Protein AF-0000000087148334 (afdb_homodimer)

Structure (mmCIF, N/CA/C/O backbone):
data_AF-0000000087148334-model_v1
#
loop_
_entity.id
_entity.type
_entity.pdbx_description
1 polymer 'DUF433 domain-containing protein'
#
loop_
_atom_site.group_PDB
_atom_site.id
_atom_site.type_symbol
_atom_site.label_atom_id
_atom_site.label_alt_id
_atom_site.label_comp_id
_atom_site.label_asym_id
_atom_site.label_entity_id
_atom_site.label_seq_id
_atom_site.pdbx_PDB_ins_code
_atom_site.Cartn_x
_atom_site.Cartn_y
_atom_site.Cartn_z
_atom_site.occupancy
_atom_site.B_iso_or_equiv
_atom_site.auth_seq_id
_atom_site.auth_comp_id
_atom_site.auth_asym_id
_atom_site.auth_atom_id
_atom_site.pdbx_PDB_model_num
ATOM 1 N N . MET A 1 1 ? 21.203 -13.438 10.258 1 27.72 1 MET A N 1
ATOM 2 C CA . MET A 1 1 ? 20.203 -12.891 9.344 1 27.72 1 MET A CA 1
ATOM 3 C C . MET A 1 1 ? 19.219 -11.992 10.086 1 27.72 1 MET A C 1
ATOM 5 O O . MET A 1 1 ? 18.672 -12.383 11.117 1 27.72 1 MET A O 1
ATOM 9 N N . SER A 1 2 ? 19.328 -10.703 10.383 1 30.89 2 SER A N 1
ATOM 10 C CA . SER A 1 2 ? 18.891 -9.773 11.414 1 30.89 2 SER A CA 1
ATOM 11 C C . SER A 1 2 ? 17.375 -9.812 11.586 1 30.89 2 SER A C 1
ATOM 13 O O . SER A 1 2 ? 16.641 -9.852 10.602 1 30.89 2 SER A O 1
ATOM 15 N N . GLU A 1 3 ? 16.797 -10.312 12.695 1 35.94 3 GLU A N 1
ATOM 16 C CA . GLU A 1 3 ? 15.492 -10.68 13.25 1 35.94 3 GLU A CA 1
ATOM 17 C C . GLU A 1 3 ? 14.461 -9.578 13 1 35.94 3 GLU A C 1
ATOM 19 O O . GLU A 1 3 ? 13.258 -9.836 13.039 1 35.94 3 GLU A O 1
ATOM 24 N N . GLY A 1 4 ? 14.75 -8.266 13.344 1 34.94 4 GLY A N 1
ATOM 25 C CA . GLY A 1 4 ? 13.859 -7.168 13.672 1 34.94 4 GLY A CA 1
ATOM 26 C C . GLY A 1 4 ? 12.875 -6.84 12.562 1 34.94 4 GLY A C 1
ATOM 27 O O . GLY A 1 4 ? 12.031 -5.961 12.719 1 34.94 4 GLY A O 1
ATOM 28 N N . GLU A 1 5 ? 13.383 -6.816 11.383 1 41.84 5 GLU A N 1
ATOM 29 C CA . GLU A 1 5 ? 12.391 -6.457 10.375 1 41.84 5 GLU A CA 1
ATOM 30 C C . GLU A 1 5 ? 11.219 -7.441 10.383 1 41.84 5 GLU A C 1
ATOM 32 O O . GLU A 1 5 ? 11.281 -8.484 9.742 1 41.84 5 GLU A O 1
ATOM 37 N N . SER A 1 6 ? 10.992 -8.047 11.586 1 50.84 6 SER A N 1
ATOM 38 C CA . SER A 1 6 ? 9.766 -8.844 11.648 1 50.84 6 SER A CA 1
ATOM 39 C C . SER A 1 6 ? 8.727 -8.336 10.656 1 50.84 6 SER A C 1
ATOM 41 O O . SER A 1 6 ? 7.957 -7.426 10.961 1 50.84 6 SER A O 1
ATOM 43 N N . ARG A 1 7 ? 9.258 -8.219 9.25 1 61.78 7 ARG A N 1
ATOM 44 C CA . ARG A 1 7 ? 8.523 -7.777 8.062 1 61.78 7 ARG A CA 1
ATOM 45 C C . ARG A 1 7 ? 7.191 -8.5 7.945 1 61.78 7 ARG A C 1
ATOM 47 O O . ARG A 1 7 ? 7.051 -9.641 8.398 1 61.78 7 ARG A O 1
ATOM 54 N N . ARG A 1 8 ? 6.234 -7.758 7.863 1 87.25 8 ARG A N 1
ATOM 55 C CA . ARG A 1 8 ? 4.859 -8.172 7.617 1 87.25 8 ARG A CA 1
ATOM 56 C C . ARG A 1 8 ? 4.801 -9.297 6.59 1 87.25 8 ARG A C 1
ATOM 58 O O . ARG A 1 8 ? 3.84 -10.07 6.559 1 87.25 8 ARG A O 1
ATOM 65 N N . ILE A 1 9 ? 6.062 -9.531 5.926 1 93.12 9 ILE A N 1
ATOM 66 C CA . ILE A 1 9 ? 6.059 -10.547 4.875 1 93.12 9 ILE A CA 1
ATOM 67 C C . ILE A 1 9 ? 7.035 -11.656 5.23 1 93.12 9 ILE A C 1
ATOM 69 O O . ILE A 1 9 ? 8.195 -11.398 5.562 1 93.12 9 ILE A O 1
ATOM 73 N N . ALA A 1 10 ? 6.598 -12.844 5.301 1 91.88 10 ALA A N 1
ATOM 74 C CA . ALA A 1 10 ? 7.406 -14.031 5.551 1 91.88 10 ALA A CA 1
ATOM 75 C C . ALA A 1 10 ? 7.824 -14.695 4.242 1 91.88 10 ALA A C 1
ATOM 77 O O . ALA A 1 10 ? 7.07 -14.688 3.268 1 91.88 10 ALA A O 1
ATOM 78 N N . HIS A 1 11 ? 9.062 -14.906 4.172 1 83.19 11 HIS A N 1
ATOM 79 C CA . HIS A 1 11 ? 9.609 -15.609 3.016 1 83.19 11 HIS A CA 1
ATOM 80 C C . HIS A 1 11 ? 10.43 -16.828 3.443 1 83.19 11 HIS A C 1
ATOM 82 O O . HIS A 1 11 ? 11.539 -16.672 3.955 1 83.19 11 HIS A O 1
ATOM 88 N N . GLU A 1 12 ? 9.805 -17.953 3.488 1 76.69 12 GLU A N 1
ATOM 89 C CA . GLU A 1 12 ? 10.523 -19.172 3.852 1 76.69 12 GLU A CA 1
ATOM 90 C C . GLU A 1 12 ? 11.031 -19.891 2.611 1 76.69 12 GLU A C 1
ATOM 92 O O . GLU A 1 12 ? 10.547 -19.656 1.502 1 76.69 12 GLU A O 1
ATOM 97 N N . LEU A 1 13 ? 11.898 -20.891 2.934 1 67.81 13 LEU A N 1
ATOM 98 C CA . LEU A 1 13 ? 12.484 -21.703 1.88 1 67.81 13 LEU A CA 1
ATOM 99 C C . LEU A 1 13 ? 11.398 -22.469 1.119 1 67.81 13 LEU A C 1
ATOM 101 O O . LEU A 1 13 ? 10.547 -23.125 1.728 1 67.81 13 LEU A O 1
ATOM 105 N N . LYS A 1 14 ? 11.109 -22.062 -0.001 1 75.12 14 LYS A N 1
ATOM 106 C CA . LYS A 1 14 ? 10.312 -22.734 -1.017 1 75.12 14 LYS A CA 1
ATOM 107 C C . LYS A 1 14 ? 8.867 -22.234 -1.01 1 75.12 14 LYS A C 1
ATOM 109 O O . LYS A 1 14 ? 8.023 -22.75 -1.75 1 75.12 14 LYS A O 1
ATOM 114 N N . SER A 1 15 ? 8.672 -21.406 -0.013 1 84.69 15 SER A N 1
ATOM 115 C CA . SER A 1 15 ? 7.305 -20.906 0.016 1 84.69 15 SER A CA 1
ATOM 116 C C . SER A 1 15 ? 7.203 -19.531 -0.654 1 84.69 15 SER A C 1
ATOM 118 O O . SER A 1 15 ? 8.18 -18.781 -0.686 1 84.69 15 SER A O 1
ATOM 120 N N . GLU A 1 16 ? 6.086 -19.375 -1.258 1 91.62 16 GLU A N 1
ATOM 121 C CA . GLU A 1 16 ? 5.816 -18.047 -1.818 1 91.62 16 GLU A CA 1
ATOM 122 C C . GLU A 1 16 ? 5.734 -16.984 -0.722 1 91.62 16 GLU A C 1
ATOM 124 O O . GLU A 1 16 ? 5.219 -17.25 0.367 1 91.62 16 GLU A O 1
ATOM 129 N N . PRO A 1 17 ? 6.273 -15.844 -0.971 1 96 17 PRO A N 1
ATOM 130 C CA . PRO A 1 17 ? 6.121 -14.781 0.03 1 96 17 PRO A CA 1
ATOM 131 C C . PRO A 1 17 ? 4.668 -14.578 0.452 1 96 17 PRO A C 1
ATOM 133 O O . PRO A 1 17 ? 3.766 -14.602 -0.391 1 96 17 PRO A O 1
ATOM 136 N N . HIS A 1 18 ? 4.457 -14.484 1.758 1 96.62 18 HIS A N 1
ATOM 137 C CA . HIS A 1 18 ? 3.107 -14.383 2.297 1 96.62 18 HIS A CA 1
ATOM 138 C C . HIS A 1 18 ? 3.084 -13.547 3.572 1 96.62 18 HIS A C 1
ATOM 140 O O . HIS A 1 18 ? 4.133 -13.273 4.16 1 96.62 18 HIS A O 1
ATOM 146 N N . ILE A 1 19 ? 1.916 -13.039 3.867 1 96.81 19 ILE A N 1
ATOM 147 C CA . ILE A 1 19 ? 1.756 -12.273 5.098 1 96.81 19 ILE A CA 1
ATOM 148 C C . ILE A 1 19 ? 2.055 -13.164 6.301 1 96.81 19 ILE A C 1
ATOM 150 O O . ILE A 1 19 ? 1.554 -14.289 6.391 1 96.81 19 ILE A O 1
ATOM 154 N N . ARG A 1 20 ? 2.916 -12.664 7.164 1 94.38 20 ARG A N 1
ATOM 155 C CA . ARG A 1 20 ? 3.402 -13.453 8.289 1 94.38 20 ARG A CA 1
ATOM 156 C C . ARG A 1 20 ? 2.242 -13.977 9.133 1 94.38 20 ARG A C 1
ATOM 158 O O . ARG A 1 20 ? 1.345 -13.219 9.5 1 94.38 20 ARG A O 1
ATOM 165 N N . GLY A 1 21 ? 2.271 -15.258 9.383 1 92.75 21 GLY A N 1
ATOM 166 C CA . GLY A 1 21 ? 1.259 -15.883 10.219 1 92.75 21 GLY A CA 1
ATOM 167 C C . GLY A 1 21 ? -0.036 -16.156 9.484 1 92.75 21 GLY A C 1
ATOM 168 O O . GLY A 1 21 ? -1.021 -16.594 10.094 1 92.75 21 GLY A O 1
ATOM 169 N N . ARG A 1 22 ? -0.058 -15.781 8.195 1 94.56 22 ARG A N 1
ATOM 170 C CA . ARG A 1 22 ? -1.245 -15.992 7.375 1 94.56 22 ARG A CA 1
ATOM 171 C C . ARG A 1 22 ? -0.9 -16.75 6.094 1 94.56 22 ARG A C 1
ATOM 173 O O . ARG A 1 22 ? 0.267 -16.812 5.703 1 94.56 22 ARG A O 1
ATOM 180 N N . ARG A 1 23 ? -1.878 -17.312 5.48 1 93.44 23 ARG A N 1
ATOM 181 C CA . ARG A 1 23 ? -1.672 -18.062 4.25 1 93.44 23 ARG A CA 1
ATOM 182 C C . ARG A 1 23 ? -1.915 -17.188 3.023 1 93.44 23 ARG A C 1
ATOM 184 O O . ARG A 1 23 ? -1.9 -17.688 1.894 1 93.44 23 ARG A O 1
ATOM 191 N N . VAL A 1 24 ? -2.068 -15.977 3.289 1 96.94 24 VAL A N 1
ATOM 192 C CA . VAL A 1 24 ? -2.338 -15.047 2.197 1 96.94 24 VAL A CA 1
ATOM 193 C C . VAL A 1 24 ? -1.023 -14.617 1.55 1 96.94 24 VAL A C 1
ATOM 195 O O . VAL A 1 24 ? -0.205 -13.945 2.18 1 96.94 24 VAL A O 1
ATOM 198 N N . SER A 1 25 ? -0.812 -14.992 0.216 1 97.25 25 SER A N 1
ATOM 199 C CA . SER A 1 25 ? 0.444 -14.695 -0.463 1 97.25 25 SER A CA 1
ATOM 200 C C . SER A 1 25 ? 0.452 -13.273 -1.011 1 97.25 25 SER A C 1
ATOM 202 O O . SER A 1 25 ? -0.606 -12.703 -1.275 1 97.25 25 SER A O 1
ATOM 204 N N . VAL A 1 26 ? 1.582 -12.75 -1.233 1 98.19 26 VAL A N 1
ATOM 205 C CA . VAL A 1 26 ? 1.787 -11.445 -1.846 1 98.19 26 VAL A CA 1
ATOM 206 C C . VAL A 1 26 ? 1.116 -11.398 -3.217 1 98.19 26 VAL A C 1
ATOM 208 O O . VAL A 1 26 ? 0.437 -10.43 -3.555 1 98.19 26 VAL A O 1
ATOM 211 N N . ARG A 1 27 ? 1.272 -12.445 -3.959 1 97.88 27 ARG A N 1
ATOM 212 C CA . ARG A 1 27 ? 0.684 -12.531 -5.293 1 97.88 27 ARG A CA 1
ATOM 213 C C . ARG A 1 27 ? -0.838 -12.469 -5.223 1 97.88 27 ARG A C 1
ATOM 215 O O . ARG A 1 27 ? -1.476 -11.82 -6.059 1 97.88 27 ARG A O 1
ATOM 222 N N . GLN A 1 28 ? -1.4 -13.156 -4.25 1 97.56 28 GLN A N 1
ATOM 223 C CA . GLN A 1 28 ? -2.85 -13.141 -4.086 1 97.56 28 GLN A CA 1
ATOM 224 C C . GLN A 1 28 ? -3.348 -11.734 -3.754 1 97.56 28 GLN A C 1
ATOM 226 O O . GLN A 1 28 ? -4.371 -11.297 -4.281 1 97.56 28 GLN A O 1
ATOM 231 N N . VAL A 1 29 ? -2.67 -11.023 -2.893 1 98.56 29 VAL A N 1
ATOM 232 C CA . VAL A 1 29 ? -3.027 -9.648 -2.547 1 98.56 29 VAL A CA 1
ATOM 233 C C . VAL A 1 29 ? -2.93 -8.766 -3.787 1 98.56 29 VAL A C 1
ATOM 235 O O . VAL A 1 29 ? -3.844 -7.984 -4.074 1 98.56 29 VAL A O 1
ATOM 238 N N . TYR A 1 30 ? -1.865 -8.875 -4.547 1 98.69 30 TYR A N 1
ATOM 239 C CA . TYR A 1 30 ? -1.672 -8.109 -5.773 1 98.69 30 TYR A CA 1
ATOM 240 C C . TYR A 1 30 ? -2.809 -8.359 -6.758 1 98.69 30 TYR A C 1
ATOM 242 O O . TYR A 1 30 ? -3.357 -7.422 -7.336 1 98.69 30 TYR A O 1
ATOM 250 N N . ALA A 1 31 ? -3.156 -9.586 -6.969 1 98.25 31 ALA A N 1
ATOM 251 C CA . ALA A 1 31 ? -4.215 -9.953 -7.902 1 98.25 31 ALA A CA 1
ATOM 252 C C . ALA A 1 31 ? -5.547 -9.32 -7.5 1 98.25 31 ALA A C 1
ATOM 254 O O . ALA A 1 31 ? -6.266 -8.789 -8.344 1 98.25 31 ALA A O 1
ATOM 255 N N . LEU A 1 32 ? -5.832 -9.305 -6.219 1 98.5 32 LEU A N 1
ATOM 256 C CA . LEU A 1 32 ? -7.098 -8.758 -5.734 1 98.5 32 LEU A CA 1
ATOM 257 C C . LEU A 1 32 ? -7.125 -7.242 -5.863 1 98.5 32 LEU A C 1
ATOM 259 O O . LEU A 1 32 ? -8.07 -6.676 -6.41 1 98.5 32 LEU A O 1
ATOM 263 N N . VAL A 1 33 ? -6.066 -6.574 -5.48 1 98.5 33 VAL A N 1
ATOM 264 C CA . VAL A 1 33 ? -6.086 -5.117 -5.371 1 98.5 33 VAL A CA 1
ATOM 265 C C . VAL A 1 33 ? -5.766 -4.492 -6.727 1 98.5 33 VAL A C 1
ATOM 267 O O . VAL A 1 33 ? -6.512 -3.637 -7.211 1 98.5 33 VAL A O 1
ATOM 270 N N . GLU A 1 34 ? -4.727 -4.934 -7.359 1 97.88 34 GLU A N 1
ATOM 271 C CA . GLU A 1 34 ? -4.273 -4.242 -8.562 1 97.88 34 GLU A CA 1
ATOM 272 C C . GLU A 1 34 ? -4.918 -4.828 -9.812 1 97.88 34 GLU A C 1
ATOM 274 O O . GLU A 1 34 ? -5.262 -4.094 -10.742 1 97.88 34 GLU A O 1
ATOM 279 N N . GLU A 1 35 ? -5.086 -6.117 -9.875 1 96.88 35 GLU A N 1
ATOM 280 C CA . GLU A 1 35 ? -5.652 -6.707 -11.086 1 96.88 35 GLU A CA 1
ATOM 281 C C . GLU A 1 35 ? -7.176 -6.66 -11.055 1 96.88 35 GLU A C 1
ATOM 283 O O . GLU A 1 35 ? -7.809 -6.359 -12.07 1 96.88 35 GLU A O 1
ATOM 288 N N . ARG A 1 36 ? -7.812 -6.867 -9.969 1 97.75 36 ARG A N 1
ATOM 289 C CA . ARG A 1 36 ? -9.273 -6.918 -9.883 1 97.75 36 ARG A CA 1
ATOM 290 C C . ARG A 1 36 ? -9.836 -5.602 -9.367 1 97.75 36 ARG A C 1
ATOM 292 O O . ARG A 1 36 ? -11.055 -5.395 -9.383 1 97.75 36 ARG A O 1
ATOM 299 N N . GLY A 1 37 ? -8.961 -4.777 -8.805 1 96.75 37 GLY A N 1
ATOM 300 C CA . GLY A 1 37 ? -9.391 -3.447 -8.398 1 96.75 37 GLY A CA 1
ATOM 301 C C . GLY A 1 37 ? -10.094 -3.438 -7.055 1 96.75 37 GLY A C 1
ATOM 302 O O . GLY A 1 37 ? -10.875 -2.525 -6.762 1 96.75 37 GLY A O 1
ATOM 303 N N . GLU A 1 38 ? -9.859 -4.422 -6.289 1 97.88 38 GLU A N 1
ATOM 304 C CA . GLU A 1 38 ? -10.492 -4.445 -4.973 1 97.88 38 GLU A CA 1
ATOM 305 C C . GLU A 1 38 ? -9.852 -3.43 -4.035 1 97.88 38 GLU A C 1
ATOM 307 O O . GLU A 1 38 ? -8.648 -3.174 -4.117 1 97.88 38 GLU A O 1
ATOM 312 N N . ASP A 1 39 ? -10.633 -2.938 -3.125 1 97.62 39 ASP A N 1
ATOM 313 C CA . ASP A 1 39 ? -10.156 -1.995 -2.115 1 97.62 39 ASP A CA 1
ATOM 314 C C . ASP A 1 39 ? -9.258 -2.691 -1.098 1 97.62 39 ASP A C 1
ATOM 316 O O . ASP A 1 39 ? -9.625 -3.73 -0.544 1 97.62 39 ASP A O 1
ATOM 320 N N . PRO A 1 40 ? -8.125 -2.072 -0.865 1 98.5 40 PRO A N 1
ATOM 321 C CA . PRO A 1 40 ? -7.227 -2.666 0.125 1 98.5 40 PRO A CA 1
ATOM 322 C C . PRO A 1 40 ? -7.906 -2.908 1.471 1 98.5 40 PRO A C 1
ATOM 324 O O . PRO A 1 40 ? -7.66 -3.932 2.115 1 98.5 40 PRO A O 1
ATOM 327 N N . GLU A 1 41 ? -8.727 -2.02 1.906 1 98.06 41 GLU A N 1
ATOM 328 C CA . GLU A 1 41 ? -9.43 -2.184 3.174 1 98.06 41 GLU A CA 1
ATOM 329 C C . GLU A 1 41 ? -10.398 -3.363 3.123 1 98.06 41 GLU A C 1
ATOM 331 O O . GLU A 1 41 ? -10.539 -4.098 4.102 1 98.06 41 GLU A O 1
ATOM 336 N N . ALA A 1 42 ? -11.031 -3.535 1.99 1 98.5 42 ALA A N 1
ATOM 337 C CA . ALA A 1 42 ? -11.938 -4.668 1.815 1 98.5 42 ALA A CA 1
ATOM 338 C C . ALA A 1 42 ? -11.18 -5.988 1.85 1 98.5 42 ALA A C 1
ATOM 340 O O . ALA A 1 42 ? -11.641 -6.965 2.443 1 98.5 42 ALA A O 1
ATOM 341 N N . VAL A 1 43 ? -9.992 -5.988 1.205 1 98.69 43 VAL A N 1
ATOM 342 C CA . VAL A 1 43 ? -9.156 -7.18 1.195 1 98.69 43 VAL A CA 1
ATOM 343 C C . VAL A 1 43 ? -8.695 -7.504 2.615 1 98.69 43 VAL A C 1
ATOM 345 O O . VAL A 1 43 ? -8.742 -8.656 3.043 1 98.69 43 VAL A O 1
ATOM 348 N N . ALA A 1 44 ? -8.273 -6.516 3.355 1 98.69 44 ALA A N 1
ATOM 349 C CA . ALA A 1 44 ? -7.848 -6.699 4.738 1 98.69 44 ALA A CA 1
ATOM 350 C C . ALA A 1 44 ? -8.961 -7.312 5.582 1 98.69 44 ALA A C 1
ATOM 352 O O . ALA A 1 44 ? -8.727 -8.266 6.328 1 98.69 44 ALA A O 1
ATOM 353 N N . ASP A 1 45 ? -10.195 -6.805 5.41 1 98.25 45 ASP A N 1
ATOM 354 C CA . ASP A 1 45 ? -11.344 -7.285 6.176 1 98.25 45 ASP A CA 1
ATOM 355 C C . ASP A 1 45 ? -11.672 -8.734 5.816 1 98.25 45 ASP A C 1
ATOM 357 O O . ASP A 1 45 ? -11.93 -9.555 6.699 1 98.25 45 ASP A O 1
ATOM 361 N N . ARG A 1 46 ? -11.617 -9.039 4.562 1 97.62 46 ARG A N 1
ATOM 362 C CA . ARG A 1 46 ? -11.961 -10.367 4.059 1 97.62 46 ARG A CA 1
ATOM 363 C C . ARG A 1 46 ? -11.062 -11.438 4.668 1 97.62 46 ARG A C 1
ATOM 365 O O . ARG A 1 46 ? -11.523 -12.539 4.969 1 97.62 46 ARG A O 1
ATOM 372 N N . TYR A 1 47 ? -9.797 -11.062 4.887 1 97.94 47 TYR A N 1
ATOM 373 C CA . TYR A 1 47 ? -8.828 -12.062 5.32 1 97.94 47 TYR A CA 1
ATOM 374 C C . TYR A 1 47 ? -8.422 -11.836 6.773 1 97.94 47 TYR A C 1
ATOM 376 O O . TYR A 1 47 ? -7.473 -12.453 7.262 1 97.94 47 TYR A O 1
ATOM 384 N N . ASP A 1 48 ? -9.156 -10.906 7.48 1 97.44 48 ASP A N 1
ATOM 385 C CA . ASP A 1 48 ? -8.891 -10.594 8.883 1 97.44 48 ASP A CA 1
ATOM 386 C C . ASP A 1 48 ? -7.441 -10.148 9.086 1 97.44 48 ASP A C 1
ATOM 388 O O . ASP A 1 48 ? -6.727 -10.695 9.922 1 97.44 48 ASP A O 1
ATOM 392 N N . LEU A 1 49 ? -7.012 -9.195 8.258 1 97.62 49 LEU A N 1
ATOM 393 C CA . LEU A 1 49 ? -5.688 -8.578 8.297 1 97.62 49 LEU A CA 1
ATOM 394 C C . LEU A 1 49 ? -5.781 -7.113 8.695 1 97.62 49 LEU A C 1
ATOM 396 O O . LEU A 1 49 ? -6.863 -6.52 8.656 1 97.62 49 LEU A O 1
ATOM 400 N N . ASP A 1 50 ? -4.617 -6.586 9.062 1 97.06 50 ASP A N 1
ATOM 401 C CA . ASP A 1 50 ? -4.48 -5.133 9.094 1 97.06 50 ASP A CA 1
ATOM 402 C C . ASP A 1 50 ? -4.34 -4.562 7.688 1 97.06 50 ASP A C 1
ATOM 404 O O . ASP A 1 50 ? -3.66 -5.145 6.84 1 97.06 50 ASP A O 1
ATOM 408 N N . VAL A 1 51 ? -4.938 -3.426 7.469 1 98.12 51 VAL A N 1
ATOM 409 C CA . VAL A 1 51 ? -4.797 -2.783 6.168 1 98.12 51 VAL A CA 1
ATOM 410 C C . VAL A 1 51 ? -3.316 -2.566 5.859 1 98.12 51 VAL A C 1
ATOM 412 O O . VAL A 1 51 ? -2.896 -2.674 4.703 1 98.12 51 VAL A O 1
ATOM 415 N N . ALA A 1 52 ? -2.492 -2.279 6.867 1 98.38 52 ALA A N 1
ATOM 416 C CA . ALA A 1 52 ? -1.05 -2.137 6.688 1 98.38 52 ALA A CA 1
ATOM 417 C C . ALA A 1 52 ? -0.444 -3.402 6.09 1 98.38 52 ALA A C 1
ATOM 419 O O . ALA A 1 52 ? 0.496 -3.334 5.293 1 98.38 52 ALA A O 1
ATOM 420 N N . ASP A 1 53 ? -0.93 -4.562 6.465 1 98 53 ASP A N 1
ATOM 421 C CA . ASP A 1 53 ? -0.446 -5.824 5.922 1 98 53 ASP A CA 1
ATOM 422 C C . ASP A 1 53 ? -0.627 -5.875 4.406 1 98 53 ASP A C 1
ATOM 424 O O . ASP A 1 53 ? 0.258 -6.336 3.684 1 98 53 ASP A O 1
ATOM 428 N N . VAL A 1 54 ? -1.748 -5.395 3.971 1 98.5 54 VAL A N 1
ATOM 429 C CA . VAL A 1 54 ? -2.053 -5.375 2.543 1 98.5 54 VAL A CA 1
ATOM 430 C C . VAL A 1 54 ? -1.062 -4.469 1.816 1 98.5 54 VAL A C 1
ATOM 432 O O . VAL A 1 54 ? -0.485 -4.855 0.799 1 98.5 54 VAL A O 1
ATOM 435 N N . TYR A 1 55 ? -0.831 -3.357 2.391 1 98.44 55 TYR A N 1
ATOM 436 C CA . TYR A 1 55 ? 0.074 -2.412 1.745 1 98.44 55 TYR A CA 1
ATOM 437 C C . TYR A 1 55 ? 1.513 -2.912 1.795 1 98.44 55 TYR A C 1
ATOM 439 O O . TYR A 1 55 ? 2.287 -2.688 0.863 1 98.44 55 TYR A O 1
ATOM 447 N N . HIS A 1 56 ? 1.866 -3.529 2.873 1 97.94 56 HIS A N 1
ATOM 448 C CA . HIS A 1 56 ? 3.186 -4.148 2.922 1 97.94 56 HIS A CA 1
ATOM 449 C C . HIS A 1 56 ? 3.336 -5.211 1.838 1 97.94 56 HIS A C 1
ATOM 451 O O . HIS A 1 56 ? 4.398 -5.332 1.226 1 97.94 56 HIS A O 1
ATOM 457 N N . ALA A 1 57 ? 2.316 -5.926 1.642 1 98.44 57 ALA A N 1
ATOM 458 C CA . ALA A 1 57 ? 2.367 -6.945 0.598 1 98.44 57 ALA A CA 1
ATOM 459 C C . ALA A 1 57 ? 2.543 -6.316 -0.779 1 98.44 57 ALA A C 1
ATOM 461 O O . ALA A 1 57 ? 3.363 -6.773 -1.578 1 98.44 57 ALA A O 1
ATOM 462 N N . LEU A 1 58 ? 1.809 -5.289 -1.001 1 98.44 58 LEU A N 1
ATOM 463 C CA . LEU A 1 58 ? 1.898 -4.613 -2.291 1 98.44 58 LEU A CA 1
ATOM 464 C C . LEU A 1 58 ? 3.262 -3.955 -2.467 1 98.44 58 LEU A C 1
ATOM 466 O O . LEU A 1 58 ? 3.822 -3.961 -3.566 1 98.44 58 LEU A O 1
ATOM 470 N N . ALA A 1 59 ? 3.797 -3.391 -1.409 1 97.88 59 ALA A N 1
ATOM 471 C CA . ALA A 1 59 ? 5.148 -2.842 -1.458 1 97.88 59 ALA A CA 1
ATOM 472 C C . ALA A 1 59 ? 6.168 -3.924 -1.801 1 97.88 59 ALA A C 1
ATOM 474 O O . ALA A 1 59 ? 7.047 -3.713 -2.641 1 97.88 59 ALA A O 1
ATOM 475 N N . TYR A 1 60 ? 6.035 -5.023 -1.201 1 97.5 60 TYR A N 1
ATOM 476 C CA . TYR A 1 60 ? 6.934 -6.141 -1.468 1 97.5 60 TYR A CA 1
ATOM 477 C C . TYR A 1 60 ? 6.875 -6.555 -2.934 1 97.5 60 TYR A C 1
ATOM 479 O O . TYR A 1 60 ? 7.906 -6.789 -3.562 1 97.5 60 TYR A O 1
ATOM 487 N N . TYR A 1 61 ? 5.688 -6.711 -3.41 1 97.81 61 TYR A N 1
ATOM 488 C CA . TYR A 1 61 ? 5.508 -7.102 -4.805 1 97.81 61 TYR A CA 1
ATOM 489 C C . TYR A 1 61 ? 6.32 -6.203 -5.73 1 97.81 61 TYR A C 1
ATOM 491 O O . TYR A 1 61 ? 7.066 -6.695 -6.582 1 97.81 61 TYR A O 1
ATOM 499 N N . HIS A 1 62 ? 6.195 -4.941 -5.52 1 97.75 62 HIS A N 1
ATOM 500 C CA . HIS A 1 62 ? 6.824 -3.982 -6.422 1 97.75 62 HIS A CA 1
ATOM 501 C C . HIS A 1 62 ? 8.312 -3.844 -6.129 1 97.75 62 HIS A C 1
ATOM 503 O O . HIS A 1 62 ? 9.094 -3.473 -7.012 1 97.75 62 HIS A O 1
ATOM 509 N N . ASP A 1 63 ? 8.68 -4.211 -4.883 1 96.75 63 ASP A N 1
ATOM 510 C CA . ASP A 1 63 ? 10.102 -4.207 -4.543 1 96.75 63 ASP A CA 1
ATOM 511 C C . ASP A 1 63 ? 10.812 -5.414 -5.145 1 96.75 63 ASP A C 1
ATOM 513 O O . ASP A 1 63 ? 12.039 -5.418 -5.277 1 96.75 63 ASP A O 1
ATOM 517 N N . HIS A 1 64 ? 10.117 -6.449 -5.492 1 96.38 64 HIS A N 1
ATOM 518 C CA . HIS A 1 64 ? 10.711 -7.707 -5.922 1 96.38 64 HIS A CA 1
ATOM 519 C C . HIS A 1 64 ? 10.109 -8.18 -7.242 1 96.38 64 HIS A C 1
ATOM 521 O O . HIS A 1 64 ? 9.523 -9.266 -7.305 1 96.38 64 HIS A O 1
ATOM 527 N N . PRO A 1 65 ? 10.273 -7.496 -8.328 1 97.12 65 PRO A N 1
ATOM 528 C CA . PRO A 1 65 ? 9.609 -7.809 -9.594 1 97.12 65 PRO A CA 1
ATOM 529 C C . PRO A 1 65 ? 10.062 -9.141 -10.188 1 97.12 65 PRO A C 1
ATOM 531 O O . PRO A 1 65 ? 9.258 -9.875 -10.766 1 97.12 65 PRO A O 1
ATOM 534 N N . ARG A 1 66 ? 11.328 -9.445 -10.07 1 97 66 ARG A N 1
ATOM 535 C CA . ARG A 1 66 ? 11.812 -10.695 -10.641 1 97 66 ARG A CA 1
ATOM 536 C C . ARG A 1 66 ? 11.25 -11.898 -9.891 1 97 66 ARG A C 1
ATOM 538 O O . ARG A 1 66 ? 10.797 -12.859 -10.5 1 97 66 ARG A O 1
ATOM 545 N N . GLU A 1 67 ? 11.32 -11.766 -8.547 1 95.38 67 GLU A N 1
ATOM 546 C CA . GLU A 1 67 ? 10.766 -12.836 -7.73 1 95.38 67 GLU A CA 1
ATOM 547 C C . GLU A 1 67 ? 9.281 -13.031 -8.016 1 95.38 67 GLU A C 1
ATOM 549 O O . GLU A 1 67 ? 8.805 -14.164 -8.109 1 95.38 67 GLU A O 1
ATOM 554 N N . MET A 1 68 ? 8.492 -12.008 -8.203 1 96.62 68 MET A N 1
ATOM 555 C CA . MET A 1 68 ? 7.051 -12.094 -8.438 1 96.62 68 MET A CA 1
ATOM 556 C C . MET A 1 68 ? 6.758 -12.664 -9.82 1 96.62 68 MET A C 1
ATOM 558 O O . MET A 1 68 ? 5.797 -13.414 -9.992 1 96.62 68 MET A O 1
ATOM 562 N N . ARG A 1 69 ? 7.613 -12.344 -10.773 1 95.94 69 ARG A N 1
ATOM 563 C CA . ARG A 1 69 ? 7.477 -12.922 -12.109 1 95.94 69 ARG A CA 1
ATOM 564 C C . ARG A 1 69 ? 7.664 -14.438 -12.062 1 95.94 69 ARG A C 1
ATOM 566 O O . ARG A 1 69 ? 6.926 -15.18 -12.719 1 95.94 69 ARG A O 1
ATOM 573 N N . ASP A 1 70 ? 8.688 -14.812 -11.352 1 95.12 70 ASP A N 1
ATOM 574 C CA . ASP A 1 70 ? 8.953 -16.25 -11.219 1 95.12 70 ASP A CA 1
ATOM 575 C C . ASP A 1 70 ? 7.746 -16.969 -10.617 1 95.12 70 ASP A C 1
ATOM 577 O O . ASP A 1 70 ? 7.359 -18.047 -11.086 1 95.12 70 ASP A O 1
ATOM 581 N N . VAL A 1 71 ? 7.152 -16.375 -9.617 1 94.31 71 VAL A N 1
ATOM 582 C CA . VAL A 1 71 ? 5.98 -16.938 -8.953 1 94.31 71 VAL A CA 1
ATOM 583 C C . VAL A 1 71 ? 4.828 -17.047 -9.953 1 94.31 71 VAL A C 1
ATOM 585 O O . VAL A 1 71 ? 4.133 -18.062 -9.992 1 94.31 71 VAL A O 1
ATOM 588 N N . GLU A 1 72 ? 4.652 -16.062 -10.672 1 95.44 72 GLU A N 1
ATOM 589 C CA . GLU A 1 72 ? 3.57 -16.031 -11.656 1 95.44 72 GLU A CA 1
ATOM 590 C C . GLU A 1 72 ? 3.775 -17.094 -12.734 1 95.44 72 GLU A C 1
ATOM 592 O O . GLU A 1 72 ? 2.82 -17.75 -13.148 1 95.44 72 GLU A O 1
ATOM 597 N N . GLU A 1 73 ? 4.977 -17.203 -13.195 1 95.56 73 GLU A N 1
ATOM 598 C CA . GLU A 1 73 ? 5.301 -18.188 -14.219 1 95.56 73 GLU A CA 1
ATOM 599 C C . GLU A 1 73 ? 5.055 -19.609 -13.719 1 95.56 73 GLU A C 1
ATOM 601 O O . GLU A 1 73 ? 4.527 -20.453 -14.445 1 95.56 73 GLU A O 1
ATOM 606 N N . GLU A 1 74 ? 5.516 -19.781 -12.539 1 94 74 GLU A N 1
ATOM 607 C CA . GLU A 1 74 ? 5.293 -21.094 -11.945 1 94 74 GLU A CA 1
ATOM 608 C C . GLU A 1 74 ? 3.807 -21.422 -11.844 1 94 74 GLU A C 1
ATOM 610 O O . GLU A 1 74 ? 3.389 -22.547 -12.078 1 94 74 GLU A O 1
ATOM 615 N N . ARG A 1 75 ? 3.059 -20.422 -11.484 1 92.06 75 ARG A N 1
ATOM 616 C CA . ARG A 1 75 ? 1.612 -20.594 -11.406 1 92.06 75 ARG A CA 1
ATOM 617 C C . ARG A 1 75 ? 1.02 -20.875 -12.781 1 92.06 75 ARG A C 1
ATOM 619 O O . ARG A 1 75 ? 0.176 -21.766 -12.93 1 92.06 75 ARG A O 1
ATOM 626 N N . ASP A 1 76 ? 1.457 -20.156 -13.727 1 94.38 76 ASP A N 1
ATOM 627 C CA . ASP A 1 76 ? 0.98 -20.359 -15.086 1 94.38 76 ASP A CA 1
ATOM 628 C C . ASP A 1 76 ? 1.293 -21.766 -15.586 1 94.38 76 ASP A C 1
ATOM 630 O O . ASP A 1 76 ? 0.452 -22.406 -16.219 1 94.38 76 ASP A O 1
ATOM 634 N N . ASP A 1 77 ? 2.494 -22.156 -15.328 1 95.75 77 ASP A N 1
ATOM 635 C CA . ASP A 1 77 ? 2.92 -23.5 -15.727 1 95.75 77 ASP A CA 1
ATOM 636 C C . ASP A 1 77 ? 2.055 -24.578 -15.062 1 95.75 77 ASP A C 1
ATOM 638 O O . ASP A 1 77 ? 1.68 -25.562 -15.703 1 95.75 77 ASP A O 1
ATOM 642 N N . ALA A 1 78 ? 1.826 -24.344 -13.859 1 93.56 78 ALA A N 1
ATOM 643 C CA . ALA A 1 78 ? 1.006 -25.297 -13.125 1 93.56 78 ALA A CA 1
ATOM 644 C C . ALA A 1 78 ? -0.404 -25.375 -13.703 1 93.56 78 ALA A C 1
ATOM 646 O O . ALA A 1 78 ? -0.979 -26.453 -13.812 1 93.56 78 ALA A O 1
ATOM 647 N N . ILE A 1 79 ? -0.897 -24.328 -14.031 1 93.62 79 ILE A N 1
ATOM 648 C CA . ILE A 1 79 ? -2.238 -24.266 -14.602 1 93.62 79 ILE A CA 1
ATOM 649 C C . ILE A 1 79 ? -2.254 -24.969 -15.961 1 93.62 79 ILE A C 1
ATOM 651 O O . ILE A 1 79 ? -3.168 -25.734 -16.266 1 93.62 79 ILE A O 1
ATOM 655 N N . ALA A 1 80 ? -1.208 -24.703 -16.703 1 95.25 80 ALA A N 1
ATOM 656 C CA . ALA A 1 80 ? -1.09 -25.312 -18.031 1 95.25 80 ALA A CA 1
ATOM 657 C C . ALA A 1 80 ? -0.975 -26.828 -17.906 1 95.25 80 ALA A C 1
ATOM 659 O O . ALA A 1 80 ? -1.617 -27.562 -18.656 1 95.25 80 ALA A O 1
ATOM 660 N N . ALA A 1 81 ? -0.153 -27.203 -17 1 94.06 81 ALA A N 1
ATOM 661 C CA . ALA A 1 81 ? 0.037 -28.641 -16.781 1 94.06 81 ALA A CA 1
ATOM 662 C C . ALA A 1 81 ? -1.267 -29.312 -16.359 1 94.06 81 ALA A C 1
ATOM 664 O O . ALA A 1 81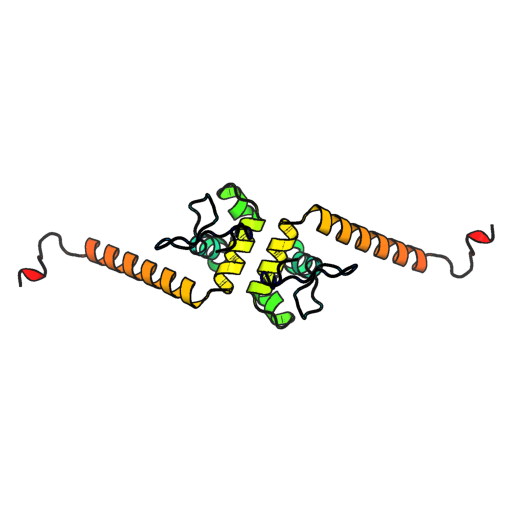 ? -1.578 -30.406 -16.812 1 94.06 81 ALA A O 1
ATOM 665 N N . PHE A 1 82 ? -1.97 -28.641 -15.57 1 93.06 82 PHE A N 1
ATOM 666 C CA . PHE A 1 82 ? -3.246 -29.172 -15.102 1 93.06 82 PHE A CA 1
ATOM 667 C C . PHE A 1 82 ? -4.242 -29.281 -16.25 1 93.06 82 PHE A C 1
ATOM 669 O O . PHE A 1 82 ? -4.922 -30.297 -16.391 1 93.06 82 PHE A O 1
ATOM 676 N N . ARG A 1 83 ? -4.266 -28.266 -17.062 1 93.69 83 ARG A N 1
ATOM 677 C CA . ARG A 1 83 ? -5.172 -28.25 -18.203 1 93.69 83 ARG A CA 1
ATOM 678 C C . ARG A 1 83 ? -4.836 -29.375 -19.188 1 93.69 83 ARG A C 1
ATOM 680 O O . ARG A 1 83 ? -5.734 -30.016 -19.734 1 93.69 83 ARG A O 1
ATOM 687 N N . GLU A 1 84 ? -3.559 -29.656 -19.375 1 92.44 84 GLU A N 1
ATOM 688 C CA . GLU A 1 84 ? -3.115 -30.734 -20.25 1 92.44 84 GLU A CA 1
ATOM 689 C C . GLU A 1 84 ? -3.516 -32.094 -19.688 1 92.44 84 GLU A C 1
ATOM 691 O O . GLU A 1 84 ? -3.889 -33 -20.438 1 92.44 84 GLU A O 1
ATOM 696 N N . SER A 1 85 ? -3.441 -32.188 -18.375 1 90.81 85 SER A N 1
ATOM 697 C CA . SER A 1 85 ? -3.783 -33.469 -17.734 1 90.81 85 SER A CA 1
ATOM 698 C C . SER A 1 85 ? -5.273 -33.75 -17.844 1 90.81 85 SER A C 1
ATOM 700 O O . SER A 1 85 ? -5.684 -34.906 -17.859 1 90.81 85 SER A O 1
ATOM 702 N N . ILE A 1 86 ? -6.039 -32.719 -17.984 1 89.56 86 ILE A N 1
ATOM 703 C CA . ILE A 1 86 ? -7.48 -32.875 -18.125 1 89.56 86 ILE A CA 1
ATOM 704 C C . ILE A 1 86 ? -7.828 -33.25 -19.562 1 89.56 86 ILE A C 1
ATOM 706 O O . ILE A 1 86 ? -8.727 -34.031 -19.812 1 89.56 86 ILE A O 1
ATOM 710 N N . ASN A 1 87 ? -7.062 -32.625 -20.422 1 88.25 87 ASN A N 1
ATOM 711 C CA . ASN A 1 87 ? -7.34 -32.844 -21.844 1 88.25 87 ASN A CA 1
ATOM 712 C C . ASN A 1 87 ? -6.703 -34.125 -22.375 1 88.25 87 ASN A C 1
ATOM 714 O O . ASN A 1 87 ? -6.957 -34.531 -23.5 1 88.25 87 ASN A O 1
ATOM 718 N N . ARG A 1 88 ? -5.77 -34.656 -21.609 1 79.75 88 ARG A N 1
ATOM 719 C CA . ARG A 1 88 ? -5.129 -35.875 -22.031 1 79.75 88 ARG A CA 1
ATOM 720 C C . ARG A 1 88 ? -6.137 -37.031 -22.078 1 79.75 88 ARG A C 1
ATOM 722 O O . ARG A 1 88 ? -6.871 -37.25 -21.109 1 79.75 88 ARG A O 1
ATOM 729 N N . PRO A 1 89 ? -6.371 -37.594 -23.203 1 73.06 89 PRO A N 1
ATOM 730 C CA . PRO A 1 89 ? -7.285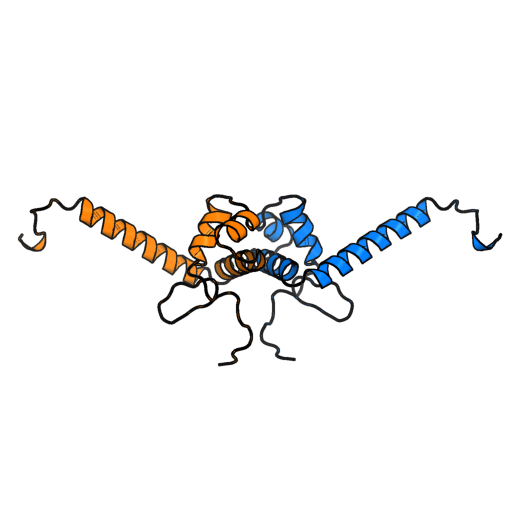 -38.75 -23.297 1 73.06 89 PRO A CA 1
ATOM 731 C C . PRO A 1 89 ? -6.895 -39.906 -22.359 1 73.06 89 PRO A C 1
ATOM 733 O O . PRO A 1 89 ? -5.703 -40.125 -22.125 1 73.06 89 PRO A O 1
ATOM 736 N N . GLU A 1 90 ? -7.57 -40.219 -21.25 1 71.75 90 GLU A N 1
ATOM 737 C CA . GLU A 1 90 ? -7.367 -41.219 -20.203 1 71.75 90 GLU A CA 1
ATOM 738 C C . GLU A 1 90 ? -6.758 -42.5 -20.766 1 71.75 90 GLU A C 1
ATOM 740 O O . GLU A 1 90 ? -5.973 -43.156 -20.094 1 71.75 90 GLU A O 1
ATOM 745 N N . GLY A 1 91 ? -6.734 -42.781 -22.078 1 65.38 91 GLY A N 1
ATOM 746 C CA . GLY A 1 91 ? -6.316 -44.031 -22.719 1 65.38 91 GLY A CA 1
ATOM 747 C C . GLY A 1 91 ? -5.047 -43.875 -23.531 1 65.38 91 GLY A C 1
ATOM 748 O O . GLY A 1 91 ? -4.539 -44.844 -24.094 1 65.38 91 GLY A O 1
ATOM 749 N N . VAL A 1 92 ? -4.648 -42.656 -23.906 1 59.5 92 VAL A N 1
ATOM 750 C CA . VAL A 1 92 ? -3.48 -42.594 -24.781 1 59.5 92 VAL A CA 1
ATOM 751 C C . VAL A 1 92 ? -2.217 -42.406 -23.938 1 59.5 92 VAL A C 1
ATOM 753 O O . VAL A 1 92 ? -2.1 -41.438 -23.188 1 59.5 92 VAL A O 1
ATOM 756 N N . ASP A 1 93 ? -1.688 -43.469 -23.406 1 56.28 93 ASP A N 1
ATOM 757 C CA . ASP A 1 93 ? -0.346 -43.438 -22.828 1 56.28 93 ASP A CA 1
ATOM 758 C C . ASP A 1 93 ? 0.649 -42.781 -23.781 1 56.28 93 ASP A C 1
ATOM 760 O O . ASP A 1 93 ? 0.923 -43.312 -24.859 1 56.28 93 ASP A O 1
ATOM 764 N N . PRO A 1 94 ? 0.926 -41.594 -23.672 1 59.38 94 PRO A N 1
ATOM 765 C CA . PRO A 1 94 ? 1.853 -40.969 -24.609 1 59.38 94 PRO A CA 1
ATOM 766 C C . PRO A 1 94 ? 3.113 -41.812 -24.859 1 59.38 94 PRO A C 1
ATOM 768 O O . PRO A 1 94 ? 3.773 -41.656 -25.891 1 59.38 94 PRO A O 1
ATOM 771 N N . ASP A 1 95 ? 3.674 -42.375 -23.781 1 57.62 95 ASP A N 1
ATOM 772 C CA . ASP A 1 95 ? 4.848 -43.25 -23.922 1 57.62 95 ASP A CA 1
ATOM 773 C C . ASP A 1 95 ? 4.488 -44.562 -24.625 1 57.62 95 ASP A C 1
ATOM 775 O O . ASP A 1 95 ? 5.367 -45.344 -24.969 1 57.62 95 ASP A O 1
ATOM 779 N N . ALA A 1 96 ? 3.293 -44.906 -24.734 1 61.47 96 ALA A N 1
ATOM 780 C CA . ALA A 1 96 ? 2.957 -46.156 -25.391 1 61.47 96 ALA A CA 1
ATOM 781 C C . ALA A 1 96 ? 3.109 -46.031 -26.906 1 61.47 96 ALA A C 1
ATOM 783 O O . ALA A 1 96 ? 2.951 -47 -27.641 1 61.47 96 ALA A O 1
ATOM 784 N N . ALA A 1 97 ? 3.588 -44.938 -27.406 1 48.06 97 ALA A N 1
ATOM 785 C CA . ALA A 1 97 ? 3.965 -45 -28.812 1 48.06 97 ALA A CA 1
ATOM 786 C C . ALA A 1 97 ? 5.359 -45.625 -28.969 1 48.06 97 ALA A C 1
ATOM 788 O O . ALA A 1 97 ? 6.219 -45.438 -28.109 1 48.06 97 ALA A O 1
ATOM 789 N N . MET B 1 1 ? 22.469 2.6 16.125 1 26.72 1 MET B N 1
ATOM 790 C CA . MET B 1 1 ? 21.109 2.689 15.594 1 26.72 1 MET B CA 1
ATOM 791 C C . MET B 1 1 ? 21.047 2.121 14.18 1 26.72 1 MET B C 1
ATOM 793 O O . MET B 1 1 ? 21.797 2.541 13.297 1 26.72 1 MET B O 1
ATOM 797 N N . SER B 1 2 ? 21 0.859 13.781 1 30.56 2 SER B N 1
ATOM 798 C CA . SER B 1 2 ? 21.359 0.018 12.641 1 30.56 2 SER B CA 1
ATOM 799 C C . SER B 1 2 ? 20.75 0.562 11.344 1 30.56 2 SER B C 1
ATOM 801 O O . SER B 1 2 ? 19.562 0.9 11.297 1 30.56 2 SER B O 1
ATOM 803 N N . GLU B 1 3 ? 21.484 1.195 10.414 1 35.59 3 GLU B N 1
ATOM 804 C CA . GLU B 1 3 ? 21.375 2.014 9.211 1 35.59 3 GLU B CA 1
ATOM 805 C C . GLU B 1 3 ? 20.438 1.367 8.195 1 35.59 3 GLU B C 1
ATOM 807 O O . GLU B 1 3 ? 20.062 1.99 7.199 1 35.59 3 GLU B O 1
ATOM 812 N N . GLY B 1 4 ? 20.469 0.008 7.91 1 34.81 4 GLY B N 1
ATOM 813 C CA . GLY B 1 4 ? 20.156 -0.776 6.723 1 34.81 4 GLY B CA 1
ATOM 814 C C . GLY B 1 4 ? 18.719 -0.636 6.277 1 34.81 4 GLY B C 1
ATOM 815 O O . GLY B 1 4 ? 18.344 -1.131 5.215 1 34.81 4 GLY B O 1
ATOM 816 N N . GLU B 1 5 ? 17.812 -0.837 7.16 1 41.56 5 GLU B N 1
ATOM 817 C CA . GLU B 1 5 ? 16.484 -0.842 6.562 1 41.56 5 GLU B CA 1
ATOM 818 C C . GLU B 1 5 ? 16.203 0.466 5.828 1 41.56 5 GLU B C 1
ATOM 820 O O . GLU B 1 5 ? 15.938 1.491 6.453 1 41.56 5 GLU B O 1
ATOM 825 N N . SER B 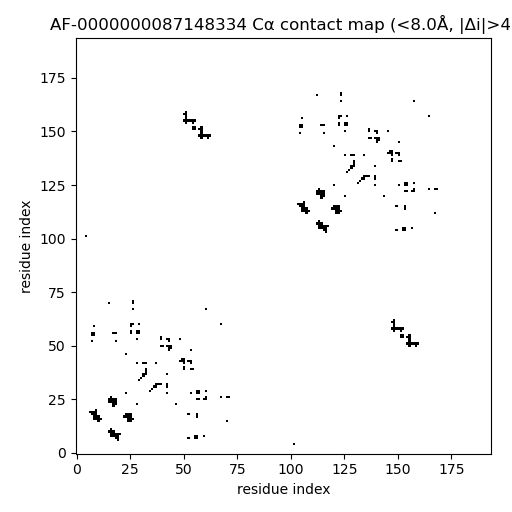1 6 ? 17.25 0.939 5.066 1 51.12 6 SER B N 1
ATOM 826 C CA . SER B 1 6 ? 16.953 2.084 4.211 1 51.12 6 SER B CA 1
ATOM 827 C C . SER B 1 6 ? 15.469 2.18 3.9 1 51.12 6 SER B C 1
ATOM 829 O O . SER B 1 6 ? 14.977 1.527 2.975 1 5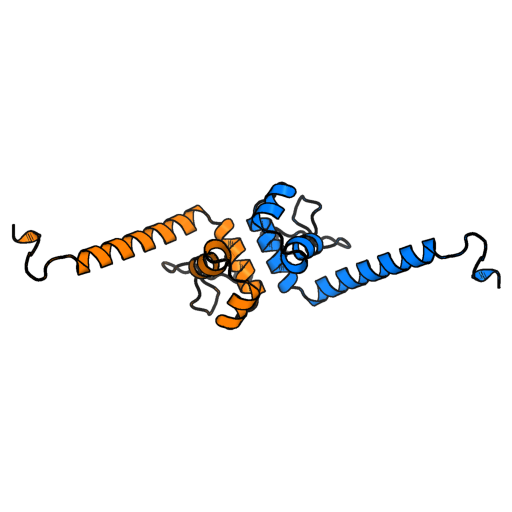1.12 6 SER B O 1
ATOM 831 N N . ARG B 1 7 ? 14.688 2.344 5.109 1 63.47 7 ARG B N 1
ATOM 832 C CA . ARG B 1 7 ? 13.242 2.496 5.016 1 63.47 7 ARG B CA 1
ATOM 833 C C . ARG B 1 7 ? 12.875 3.59 4.02 1 63.47 7 ARG B C 1
ATOM 835 O O . ARG B 1 7 ? 13.57 4.602 3.912 1 63.47 7 ARG B O 1
ATOM 842 N N . ARG B 1 8 ? 12.164 3.164 3.1 1 87.69 8 ARG B N 1
ATOM 843 C CA . ARG B 1 8 ? 11.586 4.027 2.072 1 87.69 8 ARG B CA 1
ATOM 844 C C . ARG B 1 8 ? 11.023 5.305 2.68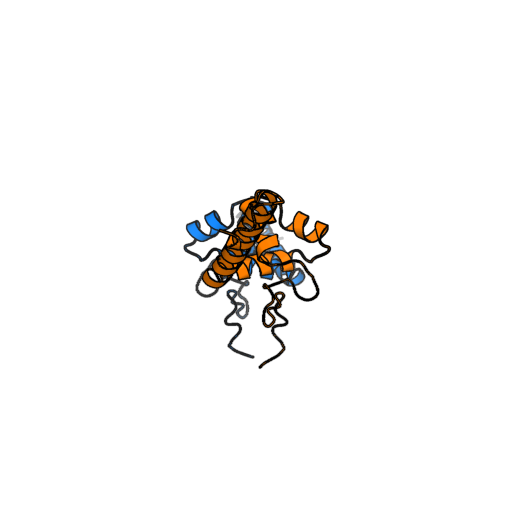4 1 87.69 8 ARG B C 1
ATOM 846 O O . ARG B 1 8 ? 10.891 6.32 1.999 1 87.69 8 ARG B O 1
ATOM 853 N N . ILE B 1 9 ? 10.922 5.246 4.117 1 93.38 9 ILE B N 1
ATOM 854 C CA . ILE B 1 9 ? 10.32 6.402 4.77 1 93.38 9 ILE B CA 1
ATOM 855 C C . ILE B 1 9 ? 11.328 7.039 5.723 1 93.38 9 ILE B C 1
ATOM 857 O O . ILE B 1 9 ? 11.93 6.348 6.547 1 93.38 9 ILE B O 1
ATOM 861 N N . ALA B 1 10 ? 11.602 8.25 5.555 1 91.94 10 ALA B N 1
ATOM 862 C CA . ALA B 1 10 ? 12.484 9.031 6.418 1 91.94 10 ALA B CA 1
ATOM 863 C C . ALA B 1 10 ? 11.688 9.797 7.473 1 91.94 10 ALA B C 1
ATOM 865 O O . ALA B 1 10 ? 10.57 10.242 7.211 1 91.94 10 ALA B O 1
ATOM 866 N N . HIS B 1 11 ? 12.109 9.609 8.648 1 83.19 11 HIS B N 1
ATOM 867 C CA . HIS B 1 11 ? 11.5 10.336 9.758 1 83.19 11 HIS B CA 1
ATOM 868 C C . HIS B 1 11 ? 12.547 11.07 10.578 1 83.19 11 HIS B C 1
ATOM 870 O O . HIS B 1 11 ? 13.344 10.445 11.289 1 83.19 11 HIS B O 1
ATOM 876 N N . GLU B 1 12 ? 12.75 12.336 10.32 1 76.5 12 GLU B N 1
ATOM 877 C CA . GLU B 1 12 ? 13.711 13.125 11.078 1 76.5 12 GLU B CA 1
ATOM 878 C C . GLU B 1 12 ? 13.016 13.883 12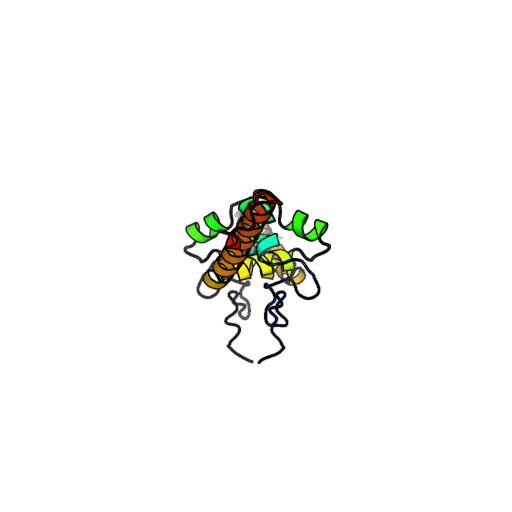.211 1 76.5 12 GLU B C 1
ATOM 880 O O . GLU B 1 12 ? 11.797 14.039 12.203 1 76.5 12 GLU B O 1
ATOM 885 N N . LEU B 1 13 ? 13.906 14.414 13.07 1 67 13 LEU B N 1
ATOM 886 C CA . LEU B 1 13 ? 13.477 15.172 14.242 1 67 13 LEU B CA 1
ATOM 887 C C . LEU B 1 13 ? 12.68 16.406 13.82 1 67 13 LEU B C 1
ATOM 889 O O . LEU B 1 13 ? 13.18 17.25 13.07 1 67 13 LEU B O 1
ATOM 893 N N . LYS B 1 14 ? 11.531 16.328 13.664 1 74.88 14 LYS B N 1
ATOM 894 C CA . LYS B 1 14 ? 10.57 17.422 13.562 1 74.88 14 LYS B CA 1
ATOM 895 C C . LYS B 1 14 ? 9.914 17.453 12.188 1 74.88 14 LYS B C 1
ATOM 897 O O . LYS B 1 14 ? 9.141 18.359 11.883 1 74.88 14 LYS B O 1
ATOM 902 N N . SER B 1 15 ? 10.414 16.578 11.461 1 84.81 15 SER B N 1
ATOM 903 C CA . SER B 1 15 ? 9.812 16.562 10.133 1 84.81 15 SER B CA 1
ATOM 904 C C . SER B 1 15 ? 8.734 15.492 10.023 1 84.81 15 SER B C 1
ATOM 906 O O . SER B 1 15 ? 8.781 14.477 10.727 1 84.81 15 SER B O 1
ATOM 908 N N . GLU B 1 16 ? 7.762 15.844 9.258 1 91.69 16 GLU B N 1
ATOM 909 C CA . GLU B 1 16 ? 6.746 14.844 8.961 1 91.69 16 GLU B CA 1
ATOM 910 C C . GLU B 1 16 ? 7.34 13.664 8.195 1 91.69 16 GLU B C 1
ATOM 912 O O . GLU B 1 16 ? 8.219 13.852 7.348 1 91.69 16 GLU B O 1
ATOM 917 N N . PRO B 1 17 ? 6.926 12.477 8.531 1 96 17 PRO B N 1
ATOM 918 C CA . PRO B 1 17 ? 7.41 11.344 7.746 1 96 17 PRO B CA 1
ATOM 919 C C . PRO B 1 17 ? 7.223 11.547 6.246 1 96 17 PRO B C 1
ATOM 921 O O . PRO B 1 17 ? 6.18 12.039 5.809 1 96 17 PRO B O 1
ATOM 924 N N . HIS B 1 18 ? 8.281 11.25 5.496 1 96.62 18 HIS B N 1
ATOM 925 C CA . HIS B 1 18 ? 8.266 11.484 4.059 1 96.62 18 HIS B CA 1
ATOM 926 C C . HIS B 1 18 ? 9.117 10.453 3.322 1 96.62 18 HIS B C 1
ATOM 928 O O . HIS B 1 18 ? 9.906 9.734 3.943 1 96.62 18 HIS B O 1
ATOM 934 N N . ILE B 1 19 ? 8.82 10.297 2.059 1 96.81 19 ILE B N 1
ATOM 935 C CA . ILE B 1 19 ? 9.602 9.383 1.236 1 96.81 19 ILE B CA 1
ATOM 936 C C . ILE B 1 19 ? 11.062 9.844 1.19 1 96.81 19 ILE B C 1
ATOM 938 O O . ILE B 1 19 ? 11.336 11.023 0.952 1 96.81 19 ILE B O 1
ATOM 942 N N . ARG B 1 20 ? 11.945 8.922 1.479 1 94.44 20 ARG B N 1
ATOM 943 C CA . ARG B 1 20 ? 13.359 9.242 1.606 1 94.44 20 ARG B CA 1
ATOM 944 C C . ARG B 1 20 ? 13.883 9.922 0.344 1 94.44 20 ARG B C 1
ATOM 946 O O . ARG B 1 20 ? 13.656 9.438 -0.766 1 94.44 20 ARG B O 1
ATOM 953 N N . GLY B 1 21 ? 14.539 11.055 0.548 1 92.75 21 GLY B N 1
ATOM 954 C CA . GLY B 1 21 ? 15.141 11.773 -0.563 1 92.75 21 GLY B CA 1
ATOM 955 C C . GLY B 1 21 ? 14.141 12.617 -1.335 1 92.75 21 GLY B C 1
ATOM 956 O O . GLY B 1 21 ? 14.484 13.203 -2.365 1 92.75 21 GLY B O 1
ATOM 957 N N . ARG B 1 22 ? 12.875 12.547 -0.896 1 94.56 22 ARG B N 1
ATOM 958 C CA . ARG B 1 22 ? 11.812 13.312 -1.552 1 94.56 22 ARG B CA 1
ATOM 959 C C . ARG B 1 22 ? 11.047 14.164 -0.546 1 94.56 22 ARG B C 1
ATOM 961 O O . ARG B 1 22 ? 11.117 13.922 0.661 1 94.56 22 ARG B O 1
ATOM 968 N N . ARG B 1 23 ? 10.359 15.133 -1.026 1 93.38 23 ARG B N 1
ATOM 969 C CA . ARG B 1 23 ? 9.578 16.016 -0.164 1 93.38 23 ARG B CA 1
ATOM 970 C C . ARG B 1 23 ? 8.133 15.555 -0.067 1 93.38 23 ARG B C 1
ATOM 972 O O . ARG B 1 23 ? 7.293 16.234 0.52 1 93.38 23 ARG B O 1
ATOM 979 N N . VAL B 1 24 ? 7.918 14.43 -0.582 1 96.88 24 VAL B N 1
ATOM 980 C CA . VAL B 1 24 ? 6.562 13.891 -0.57 1 96.88 24 VAL B CA 1
ATOM 981 C C . VAL B 1 24 ? 6.293 13.203 0.765 1 96.88 24 VAL B C 1
ATOM 983 O O . VAL B 1 24 ? 6.906 12.18 1.078 1 96.88 24 VAL B O 1
ATOM 986 N N . SER B 1 25 ? 5.309 13.773 1.582 1 97.25 25 SER B N 1
ATOM 987 C CA . SER B 1 25 ? 5.039 13.234 2.91 1 97.25 25 SER B CA 1
ATOM 988 C C . SER B 1 25 ? 4.09 12.039 2.838 1 97.25 25 SER B C 1
ATOM 990 O O . SER B 1 25 ? 3.309 11.914 1.892 1 97.25 25 SER B O 1
ATOM 992 N N . VAL B 1 26 ? 4.098 11.219 3.814 1 98.19 26 VAL B N 1
ATOM 993 C CA . VAL B 1 26 ? 3.197 10.078 3.967 1 98.19 26 VAL B CA 1
ATOM 994 C C . VAL B 1 26 ? 1.748 10.562 3.941 1 98.19 26 VAL B C 1
ATOM 996 O O . VAL B 1 26 ? 0.901 9.961 3.275 1 98.19 26 VAL B O 1
ATOM 999 N N . ARG B 1 27 ? 1.491 11.641 4.617 1 97.88 27 ARG B N 1
ATOM 1000 C CA . ARG B 1 27 ? 0.146 12.195 4.676 1 97.88 27 ARG B CA 1
ATOM 1001 C C . ARG B 1 27 ? -0.329 12.625 3.291 1 97.88 27 ARG B C 1
ATOM 1003 O O . ARG B 1 27 ? -1.494 12.422 2.939 1 97.88 27 ARG B O 1
ATOM 1010 N N . GLN B 1 28 ? 0.575 13.234 2.539 1 97.56 28 GLN B N 1
ATOM 1011 C CA . GLN B 1 28 ? 0.229 13.656 1.186 1 97.56 28 GLN B CA 1
ATOM 1012 C C . GLN B 1 28 ? -0.111 12.461 0.305 1 97.56 28 GLN B C 1
ATOM 1014 O O . GLN B 1 28 ? -1.068 12.5 -0.47 1 97.56 28 GLN B O 1
ATOM 1019 N N . VAL B 1 29 ? 0.639 11.391 0.389 1 98.56 29 VAL B N 1
ATOM 1020 C CA . VAL B 1 29 ? 0.373 10.172 -0.367 1 98.56 29 VAL B CA 1
ATOM 1021 C C . VAL B 1 29 ? -0.978 9.586 0.045 1 98.56 29 VAL B C 1
ATOM 1023 O O . VAL B 1 29 ? -1.795 9.234 -0.808 1 98.56 29 VAL B O 1
ATOM 1026 N N . TYR B 1 30 ? -1.253 9.5 1.321 1 98.62 30 TYR B N 1
ATOM 1027 C CA . TYR B 1 30 ? -2.521 9 1.84 1 98.62 30 TYR B CA 1
ATOM 1028 C C . TYR B 1 30 ? -3.691 9.82 1.3 1 98.62 30 TYR B C 1
ATOM 1030 O O . TYR B 1 30 ? -4.695 9.258 0.854 1 98.62 30 TYR B O 1
ATOM 1038 N N . ALA B 1 31 ? -3.59 11.117 1.359 1 98.25 31 ALA B N 1
ATOM 1039 C CA . ALA B 1 31 ? -4.652 12 0.893 1 98.25 31 ALA B CA 1
ATOM 1040 C C . ALA B 1 31 ? -4.953 11.766 -0.585 1 98.25 31 ALA B C 1
ATOM 1042 O O . ALA B 1 31 ? -6.117 11.695 -0.985 1 98.25 31 ALA B O 1
ATOM 1043 N N . LEU B 1 32 ? -3.922 11.555 -1.386 1 98.5 32 LEU B N 1
ATOM 1044 C CA . LEU B 1 32 ? -4.102 11.367 -2.82 1 98.5 32 LEU B CA 1
ATOM 1045 C C . LEU B 1 32 ? -4.723 10.008 -3.117 1 98.5 32 LEU B C 1
ATOM 1047 O O . LEU B 1 32 ? -5.711 9.914 -3.85 1 98.5 32 LEU B O 1
ATOM 1051 N N . VAL B 1 33 ? -4.254 8.961 -2.479 1 98.5 33 VAL B N 1
ATOM 1052 C CA . VAL B 1 33 ? -4.641 7.605 -2.855 1 98.5 33 VAL B CA 1
ATOM 1053 C C . VAL B 1 33 ? -5.934 7.223 -2.141 1 98.5 33 VAL B C 1
ATOM 1055 O O . VAL B 1 33 ? -6.898 6.785 -2.777 1 98.5 33 VAL B O 1
ATOM 1058 N N . GLU B 1 34 ? -6 7.43 -0.868 1 97.88 34 GLU B N 1
ATOM 1059 C CA . GLU B 1 34 ? -7.133 6.906 -0.115 1 97.88 34 GLU B CA 1
ATOM 1060 C C . GLU B 1 34 ? -8.266 7.93 -0.032 1 97.88 34 GLU B C 1
ATOM 1062 O O . GLU B 1 34 ? -9.438 7.57 -0.094 1 97.88 34 GLU B O 1
ATOM 1067 N N . GLU B 1 35 ? -7.945 9.18 0.112 1 96.88 35 GLU B N 1
ATOM 1068 C CA . GLU B 1 35 ? -9.008 10.172 0.245 1 96.88 35 GLU B CA 1
ATOM 1069 C C . GLU B 1 35 ? -9.516 10.617 -1.122 1 96.88 35 GLU B C 1
ATOM 1071 O O . GLU B 1 35 ? -10.727 10.766 -1.324 1 96.88 35 GLU B O 1
ATOM 1076 N N . ARG B 1 36 ? -8.703 10.781 -2.088 1 97.75 36 ARG B N 1
ATOM 1077 C CA . ARG B 1 36 ? -9.102 11.281 -3.398 1 97.75 36 ARG B CA 1
ATOM 1078 C C . ARG B 1 36 ? -9.266 10.141 -4.398 1 97.75 36 ARG B C 1
ATOM 1080 O O . ARG B 1 36 ? -9.75 10.352 -5.508 1 97.75 36 ARG B O 1
ATOM 1087 N N . GLY B 1 37 ? -8.75 8.977 -4.039 1 96.81 37 GLY B N 1
ATOM 1088 C CA . GLY B 1 37 ? -8.969 7.805 -4.875 1 96.81 37 GLY B CA 1
ATOM 1089 C C . GLY B 1 37 ? -8.023 7.734 -6.059 1 96.81 37 GLY B C 1
ATOM 1090 O O . GLY B 1 37 ? -8.328 7.078 -7.059 1 96.81 37 GLY B O 1
ATOM 1091 N N . GLU B 1 38 ? -6.945 8.406 -5.969 1 97.88 38 GLU B N 1
ATOM 1092 C CA . GLU B 1 38 ? -5.992 8.352 -7.07 1 97.88 38 GLU B CA 1
ATOM 1093 C C . GLU B 1 38 ? -5.277 7 -7.113 1 97.88 38 GLU B C 1
ATOM 1095 O O . GLU B 1 38 ? -5.031 6.391 -6.07 1 97.88 38 GLU B O 1
ATOM 1100 N N . ASP B 1 39 ? -4.891 6.609 -8.289 1 97.69 39 ASP B N 1
ATOM 1101 C CA . ASP B 1 39 ? -4.148 5.371 -8.492 1 97.69 39 ASP B CA 1
ATOM 1102 C C . ASP B 1 39 ? -2.717 5.496 -7.969 1 97.69 39 ASP B C 1
ATOM 1104 O O . ASP B 1 39 ? -2.018 6.461 -8.297 1 97.69 39 ASP B O 1
ATOM 1108 N N . PRO B 1 40 ? -2.332 4.512 -7.195 1 98.5 40 PRO B N 1
ATOM 1109 C CA . PRO B 1 40 ? -0.961 4.555 -6.684 1 98.5 40 PRO B CA 1
ATOM 1110 C C . PRO B 1 40 ? 0.079 4.711 -7.789 1 98.5 40 PRO B C 1
ATOM 1112 O O . PRO B 1 40 ? 1.063 5.434 -7.621 1 98.5 40 PRO B O 1
ATOM 1115 N N . GLU B 1 41 ? -0.091 4.066 -8.891 1 98.06 41 GLU B N 1
ATOM 1116 C CA . GLU B 1 41 ? 0.847 4.176 -10 1 98.06 41 GLU B CA 1
ATOM 1117 C C . GLU B 1 41 ? 0.859 5.59 -10.578 1 98.06 41 GLU B C 1
ATOM 1119 O O . GLU B 1 41 ? 1.915 6.102 -10.961 1 98.06 41 GLU B O 1
ATOM 1124 N N . ALA B 1 42 ? -0.31 6.195 -10.633 1 98.5 42 ALA B N 1
ATOM 1125 C CA . ALA B 1 42 ? -0.403 7.57 -11.109 1 98.5 42 ALA B CA 1
ATOM 1126 C C . ALA B 1 42 ? 0.318 8.531 -10.172 1 98.5 42 ALA B C 1
ATOM 1128 O O . ALA B 1 42 ? 1.004 9.453 -10.617 1 98.5 42 ALA B O 1
ATOM 1129 N N . VAL B 1 43 ? 0.151 8.281 -8.852 1 98.69 43 VAL B N 1
ATOM 1130 C CA . VAL B 1 43 ? 0.819 9.109 -7.852 1 98.69 43 VAL B CA 1
ATOM 1131 C C . VAL B 1 43 ? 2.332 8.945 -7.973 1 98.69 43 VAL B C 1
ATOM 1133 O O . VAL B 1 43 ? 3.072 9.93 -7.945 1 98.69 43 VAL B O 1
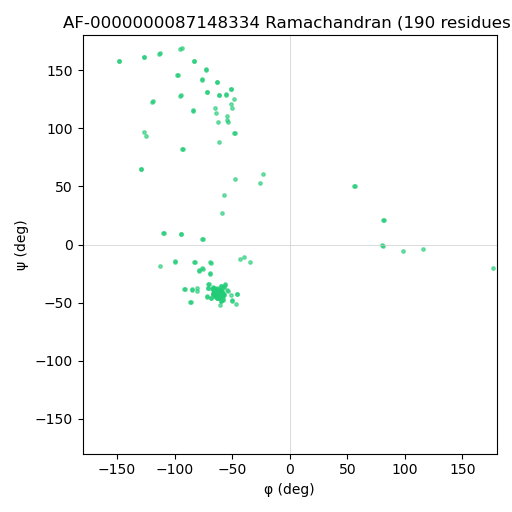ATOM 1136 N N . ALA B 1 44 ? 2.799 7.738 -8.141 1 98.69 44 ALA B N 1
ATOM 1137 C CA . ALA B 1 44 ? 4.227 7.465 -8.297 1 98.69 44 ALA B CA 1
ATOM 1138 C C . ALA B 1 44 ? 4.797 8.211 -9.5 1 98.69 44 ALA B C 1
ATOM 1140 O O . ALA B 1 44 ? 5.848 8.844 -9.406 1 98.69 44 ALA B O 1
ATOM 1141 N N . ASP B 1 45 ? 4.062 8.188 -10.617 1 98.25 45 ASP B N 1
ATOM 1142 C CA . ASP B 1 45 ? 4.504 8.836 -11.844 1 98.25 45 ASP B CA 1
ATOM 1143 C C . ASP B 1 45 ? 4.559 10.359 -11.68 1 98.25 45 ASP B C 1
ATOM 1145 O O . ASP B 1 45 ? 5.52 11 -12.102 1 98.25 45 ASP B O 1
ATOM 1149 N N . ARG B 1 46 ? 3.568 10.891 -11.047 1 97.62 46 ARG B N 1
ATOM 1150 C CA . ARG B 1 46 ? 3.441 12.328 -10.859 1 97.62 46 ARG B CA 1
ATOM 1151 C C . ARG B 1 46 ? 4.633 12.891 -10.086 1 97.62 46 ARG B C 1
ATOM 1153 O O . ARG B 1 46 ? 5.113 13.984 -10.383 1 97.62 46 ARG B O 1
ATOM 1160 N N . TYR B 1 47 ? 5.125 12.086 -9.133 1 97.94 47 TYR B N 1
ATOM 1161 C CA . TYR B 1 47 ? 6.164 12.594 -8.242 1 97.94 47 TYR B CA 1
ATOM 1162 C C . TYR B 1 47 ? 7.508 11.938 -8.539 1 97.94 47 TYR B C 1
ATOM 1164 O O . TYR B 1 47 ? 8.461 12.094 -7.777 1 97.94 47 TYR B O 1
ATOM 1172 N N . ASP B 1 48 ? 7.582 11.18 -9.688 1 97.38 48 ASP B N 1
ATOM 1173 C CA . ASP B 1 48 ? 8.812 10.5 -10.109 1 97.38 48 ASP B CA 1
ATOM 1174 C C . ASP B 1 48 ? 9.328 9.578 -9.016 1 97.38 48 ASP B C 1
ATOM 1176 O O . ASP B 1 48 ? 10.492 9.664 -8.617 1 97.38 48 ASP B O 1
ATOM 1180 N N . LEU B 1 49 ? 8.43 8.727 -8.5 1 97.62 49 LEU B N 1
ATOM 1181 C CA . LEU B 1 49 ? 8.711 7.719 -7.477 1 97.62 49 LEU B CA 1
ATOM 1182 C C . LEU B 1 49 ? 8.555 6.312 -8.047 1 97.62 49 LEU B C 1
ATOM 1184 O O . LEU B 1 49 ? 7.945 6.129 -9.102 1 97.62 49 LEU B O 1
ATOM 1188 N N . ASP B 1 50 ? 9.117 5.375 -7.277 1 97.06 50 ASP B N 1
ATOM 1189 C CA . ASP B 1 50 ? 8.719 3.988 -7.484 1 97.06 50 ASP B CA 1
ATOM 1190 C C . ASP B 1 50 ? 7.336 3.721 -6.887 1 97.06 50 ASP B C 1
ATOM 1192 O O . ASP B 1 50 ? 7.012 4.215 -5.805 1 97.06 50 ASP B O 1
ATOM 1196 N N . VAL B 1 51 ? 6.555 2.928 -7.574 1 98.12 51 VAL B N 1
ATOM 1197 C CA . VAL B 1 51 ? 5.242 2.576 -7.039 1 98.12 51 VAL B CA 1
ATOM 1198 C C . VAL B 1 51 ? 5.395 1.951 -5.656 1 98.12 51 VAL B C 1
ATOM 1200 O O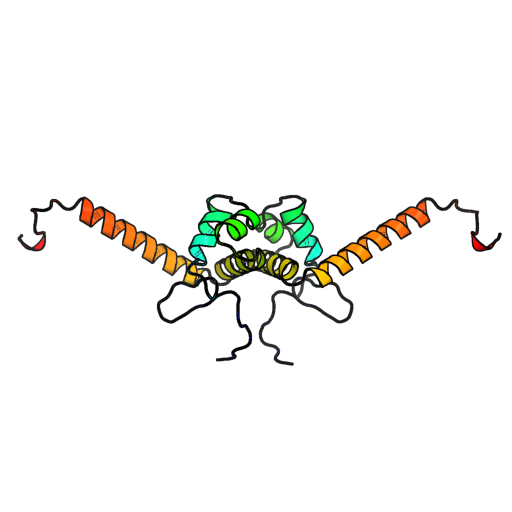 . VAL B 1 51 ? 4.551 2.156 -4.777 1 98.12 51 VAL B O 1
ATOM 1203 N N . ALA B 1 52 ? 6.477 1.197 -5.418 1 98.38 52 ALA B N 1
ATOM 1204 C CA . ALA B 1 52 ? 6.754 0.63 -4.102 1 98.38 52 ALA B CA 1
ATOM 1205 C C . ALA B 1 52 ? 6.848 1.724 -3.041 1 98.38 52 ALA B C 1
ATOM 1207 O O . ALA B 1 52 ? 6.441 1.521 -1.895 1 98.38 52 ALA B O 1
ATOM 1208 N N . ASP B 1 53 ? 7.391 2.865 -3.379 1 98 53 ASP B N 1
ATOM 1209 C CA . ASP B 1 53 ? 7.484 3.986 -2.449 1 98 53 ASP B CA 1
ATOM 1210 C C . ASP B 1 53 ? 6.102 4.418 -1.966 1 98 53 ASP B C 1
ATOM 1212 O O . ASP B 1 53 ? 5.914 4.707 -0.783 1 98 53 ASP B O 1
ATOM 1216 N N . VAL B 1 54 ? 5.176 4.441 -2.881 1 98.5 54 VAL B N 1
ATOM 1217 C CA . VAL B 1 54 ? 3.807 4.828 -2.559 1 98.5 54 VAL B CA 1
ATOM 1218 C C . VAL B 1 54 ? 3.203 3.824 -1.577 1 98.5 54 VAL B C 1
ATOM 1220 O O . VAL B 1 54 ? 2.627 4.211 -0.559 1 98.5 54 VAL B O 1
ATOM 1223 N N . TYR B 1 55 ? 3.426 2.604 -1.848 1 98.38 55 TYR B N 1
ATOM 1224 C CA . TYR B 1 55 ? 2.852 1.576 -0.986 1 98.38 55 TYR B CA 1
ATOM 1225 C C . TYR B 1 55 ? 3.543 1.555 0.372 1 98.38 55 TYR B C 1
ATOM 1227 O O . TYR B 1 55 ? 2.906 1.297 1.396 1 98.38 55 TYR B O 1
ATOM 1235 N N . HIS B 1 56 ? 4.82 1.767 0.365 1 97.88 56 HIS B N 1
ATOM 1236 C CA . HIS B 1 56 ? 5.512 1.894 1.644 1 97.88 56 HIS B CA 1
ATOM 1237 C C . HIS B 1 56 ? 4.953 3.055 2.459 1 97.88 56 HIS B C 1
ATOM 1239 O O . HIS B 1 56 ? 4.812 2.951 3.68 1 97.88 56 HIS B O 1
ATOM 1245 N N . ALA B 1 57 ? 4.668 4.09 1.793 1 98.44 57 ALA B N 1
ATOM 1246 C CA . ALA B 1 57 ? 4.094 5.238 2.492 1 98.44 57 ALA B CA 1
ATOM 1247 C C . ALA B 1 57 ? 2.732 4.898 3.086 1 98.44 57 ALA B C 1
ATOM 1249 O O . ALA B 1 57 ? 2.453 5.219 4.242 1 98.44 57 ALA B O 1
ATOM 1250 N N . LEU B 1 58 ? 1.953 4.238 2.309 1 98.44 58 LEU B N 1
ATOM 1251 C CA . LEU B 1 58 ? 0.624 3.869 2.781 1 98.44 58 LEU B CA 1
ATOM 1252 C C . LEU B 1 58 ? 0.713 2.854 3.914 1 98.44 58 LEU B C 1
ATOM 1254 O O . LEU B 1 58 ? -0.064 2.912 4.871 1 98.44 58 LEU B O 1
ATOM 1258 N N . ALA B 1 59 ? 1.644 1.935 3.82 1 97.94 59 ALA B N 1
ATOM 1259 C CA . ALA B 1 59 ? 1.878 0.996 4.914 1 97.94 59 ALA B CA 1
ATOM 1260 C C . ALA B 1 59 ? 2.271 1.731 6.191 1 97.94 59 ALA B C 1
ATOM 1262 O O . ALA B 1 59 ? 1.758 1.429 7.273 1 97.94 59 ALA B O 1
ATOM 1263 N N . TYR B 1 60 ? 3.113 2.656 6.07 1 97.5 60 TYR B N 1
ATOM 1264 C CA . TYR B 1 60 ? 3.543 3.447 7.219 1 97.5 60 TYR B CA 1
ATOM 1265 C C . TYR B 1 60 ? 2.361 4.16 7.863 1 97.5 60 TYR B C 1
ATOM 1267 O O . TYR B 1 60 ? 2.229 4.176 9.086 1 97.5 60 TYR B O 1
ATOM 1275 N N . TYR B 1 61 ? 1.585 4.801 7.039 1 97.81 61 TYR B N 1
ATOM 1276 C CA . TYR B 1 61 ? 0.42 5.52 7.547 1 97.81 61 TYR B CA 1
ATOM 1277 C C . TYR B 1 61 ? -0.418 4.625 8.453 1 97.81 61 TYR B C 1
ATOM 1279 O O . TYR B 1 61 ? -0.759 5.016 9.57 1 97.81 61 TYR B O 1
ATOM 1287 N N . HIS B 1 62 ? -0.682 3.459 7.988 1 97.75 62 HIS B N 1
ATOM 1288 C CA . HIS B 1 62 ? -1.578 2.564 8.711 1 97.75 62 HIS B CA 1
ATOM 1289 C C . HIS B 1 62 ? -0.862 1.887 9.875 1 97.75 62 HIS B C 1
ATOM 1291 O O . HIS B 1 62 ? -1.499 1.478 10.844 1 97.75 62 HIS B O 1
ATOM 1297 N N . ASP B 1 63 ? 0.481 1.836 9.75 1 96.75 63 ASP B N 1
ATOM 1298 C CA . ASP B 1 63 ? 1.261 1.296 10.859 1 96.75 63 ASP B CA 1
ATOM 1299 C C . ASP B 1 63 ? 1.357 2.303 12 1 96.75 63 ASP B C 1
ATOM 1301 O O . ASP B 1 63 ? 1.647 1.93 13.141 1 96.75 63 ASP B O 1
ATOM 1305 N N . HIS B 1 64 ? 1.155 3.557 11.75 1 96.44 64 HIS B N 1
ATOM 1306 C CA . HIS B 1 64 ? 1.389 4.609 12.734 1 96.44 64 HIS B CA 1
ATOM 1307 C C . HIS B 1 64 ? 0.178 5.527 12.859 1 96.44 64 HIS B C 1
ATOM 1309 O O . HIS B 1 64 ? 0.28 6.73 12.609 1 96.44 64 HIS B O 1
ATOM 1315 N N . PRO B 1 65 ? -0.957 5.082 13.305 1 97.06 65 PRO B N 1
ATOM 1316 C CA . PRO B 1 65 ? -2.199 5.859 13.32 1 97.06 65 PRO B CA 1
ATOM 1317 C C . PRO B 1 65 ? -2.131 7.062 14.258 1 97.06 65 PRO B C 1
ATOM 1319 O O . PRO B 1 65 ? -2.67 8.125 13.938 1 97.06 65 PRO B O 1
ATOM 1322 N N . ARG B 1 66 ? -1.508 6.906 15.383 1 96.94 66 ARG B N 1
ATOM 1323 C CA . ARG B 1 66 ? -1.442 8.023 16.328 1 96.94 66 ARG B CA 1
ATOM 1324 C C . ARG B 1 66 ? -0.576 9.148 15.773 1 96.94 66 ARG B C 1
ATOM 1326 O O . ARG B 1 66 ? -0.96 10.32 15.836 1 96.94 66 ARG B O 1
ATOM 1333 N N . GLU B 1 67 ? 0.586 8.719 15.258 1 95.44 67 GLU B N 1
ATOM 1334 C CA . GLU B 1 67 ? 1.471 9.719 14.664 1 95.44 67 GLU B CA 1
ATOM 1335 C C . GLU B 1 67 ? 0.784 10.445 13.508 1 95.44 67 GLU B C 1
ATOM 1337 O O . GLU B 1 67 ? 0.904 11.664 13.375 1 95.44 67 GLU B O 1
ATOM 1342 N N . MET B 1 68 ? 0.025 9.789 12.656 1 96.62 68 MET B N 1
ATOM 1343 C CA . MET B 1 68 ? -0.64 10.391 11.5 1 96.62 68 MET B CA 1
ATOM 1344 C C . MET B 1 68 ? -1.776 11.305 11.938 1 96.62 68 MET B C 1
ATOM 1346 O O . MET B 1 68 ? -2.012 12.344 11.328 1 96.62 68 MET B O 1
ATOM 1350 N N . ARG B 1 69 ? -2.441 10.938 13.016 1 95.94 69 ARG B N 1
ATOM 1351 C CA . ARG B 1 69 ? -3.475 11.805 13.57 1 95.94 69 ARG B CA 1
ATOM 1352 C C . ARG B 1 69 ? -2.883 13.125 14.047 1 95.94 69 ARG B C 1
ATOM 1354 O O . ARG B 1 69 ? -3.467 14.188 13.828 1 95.94 69 ARG B O 1
ATOM 1361 N N . ASP B 1 70 ? -1.787 12.984 14.75 1 95.12 70 ASP B N 1
ATOM 1362 C CA . ASP B 1 70 ? -1.12 14.195 15.234 1 95.12 70 ASP B CA 1
ATOM 1363 C C . ASP B 1 70 ? -0.751 15.117 14.078 1 95.12 70 ASP B C 1
ATOM 1365 O O . ASP B 1 70 ? -0.953 16.328 14.164 1 95.12 70 ASP B O 1
ATOM 1369 N N . VAL B 1 71 ? -0.248 14.547 13.008 1 94.25 71 VAL B N 1
ATOM 1370 C CA . VAL B 1 71 ? 0.131 15.312 11.82 1 94.25 71 VAL B CA 1
ATOM 1371 C C . VAL B 1 71 ? -1.1 16 11.234 1 94.25 71 VAL B C 1
ATOM 1373 O O . VAL B 1 71 ? -1.041 17.172 10.852 1 94.25 71 VAL B O 1
ATOM 1376 N N . GLU B 1 72 ? -2.129 15.297 11.164 1 95.44 72 GLU B N 1
ATOM 1377 C CA . GLU B 1 72 ? -3.365 15.836 10.602 1 95.44 72 GLU B CA 1
ATOM 1378 C C . GLU B 1 72 ? -3.902 16.984 11.453 1 95.44 72 GLU B C 1
ATOM 1380 O O . GLU B 1 72 ? -4.383 17.984 10.93 1 95.44 72 GLU B O 1
ATOM 1385 N N . GLU B 1 73 ? -3.873 16.797 12.742 1 95.5 73 GLU B N 1
ATOM 1386 C CA . GLU B 1 73 ? -4.348 17.828 13.664 1 95.5 73 GLU B CA 1
ATOM 1387 C C . GLU B 1 73 ? -3.521 19.094 13.539 1 95.5 73 GLU B C 1
ATOM 1389 O O . GLU B 1 73 ? -4.07 20.203 13.555 1 95.5 73 GLU B O 1
ATOM 1394 N N . GLU B 1 74 ? -2.26 18.844 13.5 1 94 74 GLU B N 1
ATOM 1395 C CA . GLU B 1 74 ? -1.385 20.016 13.352 1 94 74 GLU B CA 1
ATOM 1396 C C . GLU B 1 74 ? -1.688 20.766 12.055 1 94 74 GLU B C 1
ATOM 1398 O O . GLU B 1 74 ? -1.667 22 12.031 1 94 74 GLU B O 1
ATOM 1403 N N . ARG B 1 75 ? -1.958 20.016 11.023 1 92 75 ARG B N 1
ATOM 1404 C CA . ARG B 1 75 ? -2.314 20.625 9.75 1 92 75 ARG B CA 1
ATOM 1405 C C . ARG B 1 75 ? -3.635 21.375 9.859 1 92 75 ARG B C 1
ATOM 1407 O O . ARG B 1 75 ? -3.758 22.5 9.359 1 92 75 ARG B O 1
ATOM 1414 N N . ASP B 1 76 ? -4.555 20.781 10.477 1 94.31 76 ASP B N 1
ATOM 1415 C CA . ASP B 1 76 ? -5.855 21.422 10.664 1 94.31 76 ASP B CA 1
ATOM 1416 C C . ASP B 1 76 ? -5.727 22.719 11.453 1 94.31 76 ASP B C 1
ATOM 1418 O O . ASP B 1 76 ? -6.355 23.719 11.109 1 94.31 76 ASP B O 1
ATOM 1422 N N . ASP B 1 77 ? -4.977 22.641 12.484 1 95.62 77 ASP B N 1
ATOM 1423 C CA . ASP B 1 77 ? -4.742 23.812 13.312 1 95.62 77 ASP B CA 1
ATOM 1424 C C . ASP B 1 77 ? -4.094 24.938 12.5 1 95.62 77 ASP B C 1
ATOM 1426 O O . ASP B 1 77 ? -4.457 26.109 12.648 1 95.62 77 ASP B O 1
ATOM 1430 N N . ALA B 1 78 ? -3.182 24.547 11.75 1 93.44 78 ALA B N 1
ATOM 1431 C CA . ALA B 1 78 ? -2.49 25.531 10.922 1 93.44 78 ALA B CA 1
ATOM 1432 C C . ALA B 1 78 ? -3.451 26.188 9.938 1 93.44 78 ALA B C 1
ATOM 1434 O O . ALA B 1 78 ? -3.391 27.391 9.711 1 93.44 78 ALA B O 1
ATOM 1435 N N . ILE B 1 79 ? -4.254 25.453 9.422 1 93.5 79 ILE B N 1
ATOM 1436 C CA . ILE B 1 79 ? -5.23 25.953 8.461 1 93.5 79 ILE B CA 1
ATOM 1437 C C . ILE B 1 79 ? -6.207 26.891 9.164 1 93.5 79 ILE B C 1
ATOM 1439 O O . ILE B 1 79 ? -6.527 27.969 8.648 1 93.5 79 ILE B O 1
ATOM 1443 N N . ALA B 1 80 ? -6.598 26.469 10.328 1 95.12 80 ALA B N 1
ATOM 1444 C CA . ALA B 1 80 ? -7.516 27.297 11.117 1 95.12 80 ALA B CA 1
ATOM 1445 C C . ALA B 1 80 ? -6.875 28.625 11.492 1 95.12 80 ALA B C 1
ATOM 1447 O O . ALA B 1 80 ? -7.512 29.672 11.391 1 95.12 80 ALA B O 1
ATOM 1448 N N . ALA B 1 81 ? -5.66 28.5 11.922 1 93.81 81 ALA B N 1
ATOM 1449 C CA . ALA B 1 81 ? -4.938 29.719 12.305 1 93.81 81 ALA B CA 1
ATOM 1450 C C . ALA B 1 81 ? -4.781 30.656 11.117 1 93.81 81 ALA B C 1
ATOM 1452 O O . ALA B 1 81 ? -4.914 31.875 11.266 1 93.81 81 ALA B O 1
ATOM 1453 N N . PHE B 1 82 ? -4.547 30.094 10.016 1 93 82 PHE B N 1
ATOM 1454 C CA . PHE B 1 82 ? -4.387 30.891 8.805 1 93 82 PHE B CA 1
ATOM 1455 C C . PHE B 1 82 ? -5.703 31.562 8.422 1 93 82 PHE B C 1
ATOM 1457 O O . PHE B 1 82 ? -5.73 32.75 8.094 1 93 82 PHE B O 1
ATOM 1464 N N . ARG B 1 83 ? -6.773 30.828 8.539 1 93.69 83 ARG B N 1
ATOM 1465 C CA . ARG B 1 83 ? -8.094 31.359 8.211 1 93.69 83 ARG B CA 1
ATOM 1466 C C . ARG B 1 83 ? -8.469 32.5 9.148 1 93.69 83 ARG B C 1
ATOM 1468 O O . ARG B 1 83 ? -9.047 33.5 8.719 1 93.69 83 ARG B O 1
ATOM 1475 N N . GLU B 1 84 ? -8.109 32.375 10.414 1 92.38 84 GLU B N 1
ATOM 1476 C CA . GLU B 1 84 ? -8.375 33.438 11.398 1 92.38 84 GLU B CA 1
ATOM 1477 C C . GLU B 1 84 ? -7.57 34.688 11.094 1 92.38 84 GLU B C 1
ATOM 1479 O O . GLU B 1 84 ? -8.07 35.812 11.266 1 92.38 84 GLU B O 1
ATOM 1484 N N . SER B 1 85 ? -6.352 34.469 10.617 1 90.81 85 SER B N 1
ATOM 1485 C CA . SER B 1 85 ? -5.492 35.594 10.312 1 90.81 85 SER B CA 1
ATOM 1486 C C . SER B 1 85 ? -6.008 36.375 9.109 1 90.81 85 SER B C 1
ATOM 1488 O O . SER B 1 85 ? -5.773 37.594 9 1 90.81 85 SER B O 1
ATOM 1490 N N . ILE B 1 86 ? -6.738 35.719 8.281 1 89.56 86 ILE B N 1
ATOM 1491 C CA . ILE B 1 86 ? -7.301 36.344 7.094 1 89.56 86 ILE B CA 1
ATOM 1492 C C . ILE B 1 86 ? -8.57 37.125 7.473 1 89.56 86 ILE B C 1
ATOM 1494 O O . ILE B 1 86 ? -8.82 38.219 6.953 1 89.56 86 ILE B O 1
ATOM 1498 N N . ASN B 1 87 ? -9.281 36.469 8.352 1 88.19 87 ASN B N 1
ATOM 1499 C CA . ASN B 1 87 ? -10.562 37.062 8.75 1 88.19 87 ASN B CA 1
ATOM 1500 C C . ASN B 1 87 ? -10.391 38.125 9.805 1 88.19 87 ASN B C 1
ATOM 1502 O O . ASN B 1 87 ? -11.344 38.812 10.156 1 88.19 87 ASN B O 1
ATOM 1506 N N . ARG B 1 88 ? -9.234 38.125 10.391 1 79.5 88 ARG B N 1
ATOM 1507 C CA . ARG B 1 88 ? -8.992 39.156 11.398 1 79.5 88 ARG B CA 1
ATOM 1508 C C . ARG B 1 88 ? -9.016 40.562 10.773 1 79.5 88 ARG B C 1
ATOM 1510 O O . ARG B 1 88 ? -8.344 40.812 9.766 1 79.5 88 ARG B O 1
ATOM 1517 N N . PRO B 1 89 ? -9.961 41.406 11.078 1 71.81 89 PRO B N 1
ATOM 1518 C CA . PRO B 1 89 ? -10.016 42.75 10.539 1 71.81 89 PRO B CA 1
ATOM 1519 C C . PRO B 1 89 ? -8.695 43.5 10.68 1 71.81 89 PRO B C 1
ATOM 1521 O O . PRO B 1 89 ? -7.961 43.281 11.648 1 71.81 89 PRO B O 1
ATOM 1524 N N . GLU B 1 90 ? -8.062 43.875 9.672 1 71.31 90 GLU B N 1
ATOM 1525 C CA . GLU B 1 90 ? -6.852 44.688 9.531 1 71.31 90 GLU B CA 1
ATOM 1526 C C . GLU B 1 90 ? -6.934 45.938 10.383 1 71.31 90 GLU B C 1
ATOM 1528 O O . GLU B 1 90 ? -7.957 46.656 10.375 1 71.31 90 GLU B O 1
ATOM 1533 N N . GLY B 1 91 ? -7.137 46.125 11.68 1 64.62 91 GLY B N 1
ATOM 1534 C CA . GLY B 1 91 ? -7.199 47.25 12.586 1 64.62 91 GLY B CA 1
ATOM 1535 C C . GLY B 1 91 ? -7.562 46.875 14.008 1 64.62 91 GLY B C 1
ATOM 1536 O O . GLY B 1 91 ? -7.574 47.719 14.898 1 64.62 91 GLY B O 1
ATOM 1537 N N . VAL B 1 92 ? -8.172 45.688 14.203 1 59.38 92 VAL B N 1
ATOM 1538 C CA . VAL B 1 92 ? -8.57 45.406 15.578 1 59.38 92 VAL B CA 1
ATOM 1539 C C . VAL B 1 92 ? -7.469 44.625 16.281 1 59.38 92 VAL B C 1
ATOM 1541 O O . VAL B 1 92 ? -7.09 43.531 15.836 1 59.38 92 VAL B O 1
ATOM 1544 N N . ASP B 1 93 ? -6.469 45.281 16.766 1 56.25 93 ASP B N 1
ATOM 1545 C CA . ASP B 1 93 ? -5.508 44.688 17.688 1 56.25 93 ASP B CA 1
ATOM 1546 C C . ASP B 1 93 ? -6.223 43.938 18.812 1 56.25 93 ASP B C 1
ATOM 1548 O O . ASP B 1 93 ? -6.91 44.562 19.625 1 56.25 93 ASP B O 1
ATOM 1552 N N . PRO B 1 94 ? -6.406 42.719 18.75 1 59.28 94 PRO B N 1
ATOM 1553 C CA . PRO B 1 94 ? -7.117 42.031 19.812 1 59.28 94 PRO B CA 1
ATOM 1554 C C . PRO B 1 94 ? -6.648 42.438 21.203 1 59.28 94 PRO B C 1
ATOM 1556 O O . PRO B 1 94 ? -7.395 42.312 22.188 1 59.28 94 PRO B O 1
ATOM 1559 N N . ASP B 1 95 ? -5.32 42.562 21.391 1 57.91 95 ASP B N 1
ATOM 1560 C CA . ASP B 1 95 ? -4.789 43.031 22.688 1 57.91 95 ASP B CA 1
ATOM 1561 C C . ASP B 1 95 ? -5.105 44.5 22.922 1 57.91 95 ASP B C 1
ATOM 1563 O O . ASP B 1 95 ? -4.855 45.031 24 1 57.91 95 ASP B O 1
ATOM 1567 N N . ALA B 1 96 ? -5.48 45.219 22 1 60.97 96 ALA B N 1
ATOM 1568 C CA . ALA B 1 96 ? -5.777 46.625 22.234 1 60.97 96 ALA B CA 1
ATOM 1569 C C . ALA B 1 96 ? -7.117 46.781 22.938 1 60.97 96 ALA B C 1
ATOM 1571 O O . ALA B 1 96 ? -7.504 47.906 23.297 1 60.97 96 ALA B O 1
ATOM 1572 N N . ALA B 1 97 ? -7.766 45.75 23.312 1 48.19 97 ALA B N 1
ATOM 1573 C CA . ALA B 1 97 ? -8.891 46 24.219 1 48.19 97 ALA B CA 1
ATOM 1574 C C . ALA B 1 97 ? -8.414 46.156 25.656 1 48.19 97 ALA B C 1
ATOM 1576 O O . ALA B 1 97 ? -7.422 45.531 26.047 1 48.19 97 ALA B O 1
#

Radius of gyration: 23.76 Å; Cα contacts (8 Å, |Δi|>4): 191; chains: 2; bounding box: 33×93×53 Å

Sequence (194 aa):
MSEGESRRIAHELKSEPHIRGRRVSVRQVYALVEERGEDPEAVADRYDLDVADVYHALAYYHDHPREMRDVEEERDDAIAAFRESINRPEGVDPDAAMSEGESRRIAHELKSEPHIRGRRVSVRQVYALVEERGEDPEAVADRYDLDVADVYHALAYYHDHPREMRDVEEERDDAIAAFRESINRPEGVDPDAA

Solvent-accessible surface area (backbone atoms only — not comparable to full-atom values): 11085 Å² total; per-residue (Å²): 132,87,72,79,70,72,47,60,56,37,71,52,95,91,44,72,46,16,36,56,99,48,90,52,33,32,65,57,52,40,45,43,34,70,72,67,60,43,52,55,61,58,53,13,59,77,70,74,49,54,50,30,51,49,25,44,31,47,17,47,46,60,70,33,55,67,62,49,49,52,53,49,50,52,50,51,50,50,52,50,52,50,52,49,63,67,67,44,59,95,78,64,56,78,77,74,107,131,88,74,74,72,71,50,59,57,36,71,54,96,86,45,74,48,16,35,56,99,48,89,53,32,31,67,58,52,40,46,43,34,71,72,67,61,43,53,55,61,58,54,13,60,76,69,75,48,54,48,30,51,48,26,44,31,47,17,46,47,59,69,34,55,67,63,49,48,53,52,50,48,53,49,50,48,50,52,50,53,51,52,48,63,67,66,45,62,92,77,68,55,79,79,74,107

Organism: NCBI:txid1816183

Foldseek 3Di:
DDCPCVQLWDDDVPDAIAGPPFPHHLLNLCCVCPVVNDDLVVVCVVRVHDSVSSVSSPVVCVVCVPSSVVVVVVVVVVVVVVVCVVVPDPPCPVVVD/DDCPCLQLWDDDDPDAIAGPPFPHHLLNLCCVCPVVNDDLVVVCVVRVHDSVSSVSSPVVCVVCVVSSVVVVVVVVVVVVVVVCVVVPPPPCPVVVD

Secondary structure (DSSP, 8-state):
--S----SEE--TTSPPEETTSS-BHHHHHIIIIIS---HHHHHHHTT--HHHHHHHHHHHHH-HHHHHHHHHHHHHHHHHHHHHHHS-TT--GGG-/----S--SEE--TTSPPEETTSS-BHHHHHIIIIIS---HHHHHHHTT--HHHHHHHHHHHHH-HHHHHHHHHHHHHHHHHHHHHHHS-TT--GGG-

Nearest PDB structures (foldseek):
  2ga1-assembly1_B  TM=8.722E-01  e=3.729E-02  Trichormus variabilis ATCC 29413
  7bhy-assembly2_C-2  TM=9.158E-01  e=3.545E-01  Bacillus subtilis subsp. subtilis str. 168
  6kon-assembly1_F  TM=7.000E-01  e=6.327E-01  Mycobacterium tuberculosis H37Rv
  1xsv-assembly1_B  TM=5.477E-01  e=7.195E-01  Staphylococcus aureus
  3vfz-assembly3_B  TM=6.537E-01  e=1.460E+00  Mycobacterium tuberculosis

InterPro domains:
  IPR007367 VapB45-like, C-terminal [PF04255] (16-61)
  IPR009057 Homedomain-like superfamily [SSF46689] (16-70)
  IPR036388 Winged helix-like DNA-binding domain superfamily [G3DSA:1.10.10.10] (11-77)

pLDDT: mean 87.7, std 17.53, range [26.72, 98.69]